Protein AF-A0A9D6ZQ77-F1 (afdb_monomer)

Sequence (216 aa):
MNEPAVALKHASETAQAGPRAAENAARRRNPYKLLPKLRGVVQWGFVLFFVLVGIEFHEFFRQAVSGGPITASRPPAVEGFLPISALMGLKRFLATGLYDEVHPAGLTILIAAIMSSFLARKVFCSWVCPVGGISRALEWAGKKMLWKRRKKETVVNRGVDLALSSLKYLLLAFFIWAVVIGMDKVAIYKFMNSTYNYAADAKMLLFFMDISRTAA

Structure (mmCIF, N/CA/C/O backbone):
data_AF-A0A9D6ZQ77-F1
#
_entry.id   AF-A0A9D6ZQ77-F1
#
loop_
_atom_site.group_PDB
_atom_site.id
_atom_site.type_symbol
_atom_site.label_atom_id
_atom_site.label_alt_id
_atom_site.label_comp_id
_atom_site.label_asym_id
_atom_site.label_entity_id
_atom_site.label_seq_id
_atom_site.pdbx_PDB_ins_code
_atom_site.Cartn_x
_atom_site.Cartn_y
_atom_site.Cartn_z
_atom_site.occupancy
_atom_site.B_iso_or_equiv
_atom_site.auth_seq_id
_atom_site.auth_comp_id
_atom_site.auth_asym_id
_atom_site.auth_atom_id
_atom_site.pdbx_PDB_model_num
ATOM 1 N N . MET A 1 1 ? -36.987 27.480 63.000 1.00 46.25 1 MET A N 1
ATOM 2 C CA . MET A 1 1 ? -38.158 27.594 62.099 1.00 46.25 1 MET A CA 1
ATOM 3 C C . MET A 1 1 ? -37.725 27.521 60.626 1.00 46.25 1 MET A C 1
ATOM 5 O O . MET A 1 1 ? -37.887 28.496 59.912 1.00 46.25 1 MET A O 1
ATOM 9 N N . ASN A 1 2 ? -37.145 26.406 60.153 1.00 51.72 2 ASN A N 1
ATOM 10 C CA . ASN A 1 2 ? -36.701 26.302 58.745 1.00 51.72 2 ASN A CA 1
ATOM 11 C C . ASN A 1 2 ? -36.920 24.912 58.106 1.00 51.72 2 ASN A C 1
ATOM 13 O O . ASN A 1 2 ? -36.332 24.600 57.077 1.00 51.72 2 ASN A O 1
ATOM 17 N N . GLU A 1 3 ? -37.776 24.075 58.697 1.00 50.75 3 GLU A N 1
ATOM 18 C CA . GLU A 1 3 ? -38.080 22.729 58.187 1.00 50.75 3 GLU A CA 1
ATOM 19 C C . GLU A 1 3 ? -39.083 22.651 57.016 1.00 50.75 3 GLU A C 1
ATOM 21 O O . GLU A 1 3 ? -38.871 21.811 56.139 1.00 50.75 3 GLU A O 1
ATOM 26 N N . PRO A 1 4 ? -40.126 23.502 56.879 1.00 55.62 4 PRO A N 1
ATOM 27 C CA . PRO A 1 4 ? -41.122 23.280 55.823 1.00 55.62 4 PRO A CA 1
ATOM 28 C C . PRO A 1 4 ? -40.624 23.660 54.415 1.00 55.62 4 PRO A C 1
ATOM 30 O O . PRO A 1 4 ? -41.125 23.142 53.419 1.00 55.62 4 PRO A O 1
ATOM 33 N N . ALA A 1 5 ? -39.608 24.526 54.307 1.00 52.97 5 ALA A N 1
ATOM 34 C CA . ALA A 1 5 ? -39.078 24.988 53.020 1.00 52.97 5 ALA A CA 1
ATOM 35 C C . ALA A 1 5 ? -38.144 23.968 52.337 1.00 52.97 5 ALA A C 1
ATOM 37 O O . ALA A 1 5 ? -38.047 23.937 51.108 1.00 52.97 5 ALA A O 1
ATOM 38 N N . VAL A 1 6 ? -37.473 23.114 53.117 1.00 54.41 6 VAL A N 1
ATOM 39 C CA . VAL A 1 6 ? -36.547 22.091 52.598 1.00 54.41 6 VAL A CA 1
ATOM 40 C C . VAL A 1 6 ? -37.321 20.890 52.040 1.00 54.41 6 VAL A C 1
ATOM 42 O O . VAL A 1 6 ? -36.992 20.388 50.966 1.00 54.41 6 VAL A O 1
ATOM 45 N N . ALA A 1 7 ? -38.422 20.496 52.689 1.00 52.62 7 ALA A N 1
ATOM 46 C CA . ALA A 1 7 ? -39.278 19.398 52.232 1.00 52.62 7 ALA A CA 1
ATOM 47 C C . ALA A 1 7 ? -39.970 19.688 50.881 1.00 52.62 7 ALA A C 1
ATOM 49 O O . ALA A 1 7 ? -40.046 18.810 50.020 1.00 52.62 7 ALA A O 1
ATOM 50 N N . LEU A 1 8 ? -40.406 20.933 50.644 1.00 53.84 8 LEU A N 1
ATOM 51 C CA . LEU A 1 8 ? -41.034 21.339 49.377 1.00 53.84 8 LEU A CA 1
ATOM 52 C C . LEU A 1 8 ? -40.038 21.394 48.203 1.00 53.84 8 LEU A C 1
ATOM 54 O O . LEU A 1 8 ? -40.396 21.059 47.070 1.00 53.84 8 LEU A O 1
ATOM 58 N N . LYS A 1 9 ? -38.767 21.737 48.456 1.00 51.78 9 LYS A N 1
ATOM 59 C CA . LYS A 1 9 ? -37.708 21.654 47.433 1.00 51.78 9 LYS A CA 1
ATOM 60 C C . LYS A 1 9 ? -37.438 20.209 47.008 1.00 51.78 9 LYS A C 1
ATOM 62 O O . LYS A 1 9 ? -37.445 19.933 45.811 1.00 51.78 9 LYS A O 1
ATOM 67 N N . HIS A 1 10 ? -37.332 19.277 47.956 1.00 50.56 10 HIS A N 1
ATOM 68 C CA . HIS A 1 10 ? -37.096 17.863 47.637 1.00 50.56 10 HIS A CA 1
ATOM 69 C C . HIS A 1 10 ? -38.269 17.191 46.900 1.00 50.56 10 HIS A C 1
ATOM 71 O O . HIS A 1 10 ? -38.045 16.340 46.034 1.00 50.56 10 HIS A O 1
ATOM 77 N N . ALA A 1 11 ? -39.511 17.607 47.173 1.00 51.28 11 ALA A N 1
ATOM 78 C CA . ALA A 1 11 ? -40.692 17.130 46.448 1.00 51.28 11 ALA A CA 1
ATOM 79 C C . ALA A 1 11 ? -40.757 17.646 44.993 1.00 51.28 11 ALA A C 1
ATOM 81 O O . ALA A 1 11 ? -41.200 16.931 44.095 1.00 51.28 11 ALA A O 1
ATOM 82 N N . SER A 1 12 ? -40.273 18.867 44.726 1.00 49.25 12 SER A N 1
ATOM 83 C CA . SER A 1 12 ? -40.251 19.425 43.362 1.00 49.25 12 SER A CA 1
ATOM 84 C C . SER A 1 12 ? -39.104 18.884 42.490 1.00 49.25 12 SER A C 1
ATOM 86 O O . SER A 1 12 ? -39.287 18.715 41.282 1.00 49.25 12 SER A O 1
ATOM 88 N N . GLU A 1 13 ? -37.955 18.524 43.077 1.00 50.84 13 GLU A N 1
ATOM 89 C CA . GLU A 1 13 ? -36.836 17.886 42.359 1.00 50.84 13 GLU A CA 1
ATOM 90 C C . GLU A 1 13 ? -37.132 16.436 41.944 1.00 50.84 13 GLU A C 1
ATOM 92 O O . GLU A 1 13 ? -36.767 16.014 40.844 1.00 50.84 13 GLU A O 1
ATOM 97 N N . THR A 1 14 ? -37.838 15.676 42.783 1.00 52.19 14 THR A N 1
ATOM 98 C CA . THR A 1 14 ? -38.209 14.281 42.486 1.00 52.19 14 THR A CA 1
ATOM 99 C C . THR A 1 14 ? -39.280 14.174 41.395 1.00 52.19 14 THR A C 1
ATOM 101 O O . THR A 1 14 ? -39.208 13.270 40.561 1.00 52.19 14 THR A O 1
ATOM 104 N N . ALA A 1 15 ? -40.204 15.137 41.304 1.00 51.94 15 ALA A N 1
ATOM 105 C CA . ALA A 1 15 ? -41.219 15.180 40.247 1.00 51.94 15 ALA A CA 1
ATOM 106 C C . ALA A 1 15 ? -40.654 15.550 38.854 1.00 51.94 15 ALA A C 1
ATOM 108 O O . ALA A 1 15 ? -41.172 15.100 37.832 1.00 51.94 15 ALA A O 1
ATOM 109 N N . GLN A 1 16 ? -39.567 16.330 38.786 1.00 50.84 16 GLN A N 1
ATOM 110 C CA . GLN A 1 16 ? -38.951 16.765 37.518 1.00 50.84 16 GLN A CA 1
ATOM 111 C C . GLN A 1 16 ? -37.889 15.800 36.961 1.00 50.84 16 GLN A C 1
ATOM 113 O O . GLN A 1 16 ? -37.504 15.917 35.792 1.00 50.84 16 GLN A O 1
ATOM 118 N N . ALA A 1 17 ? -37.422 14.831 37.754 1.00 51.81 17 ALA A N 1
ATOM 119 C CA . ALA A 1 17 ? -36.402 13.866 37.335 1.00 51.81 17 ALA A CA 1
ATOM 120 C C . ALA A 1 17 ? -36.935 12.813 36.337 1.00 51.81 17 ALA A C 1
ATOM 122 O O . ALA A 1 17 ? -36.228 12.433 35.401 1.00 51.81 17 ALA A O 1
ATOM 123 N N . GLY A 1 18 ? -38.193 12.383 36.488 1.00 53.78 18 GLY A N 1
ATOM 124 C CA . GLY A 1 18 ? -38.832 11.372 35.632 1.00 53.78 18 GLY A CA 1
ATOM 125 C C . GLY A 1 18 ? -39.050 11.806 34.169 1.00 53.78 18 GLY A C 1
ATOM 126 O O . GLY A 1 18 ? -38.624 11.083 33.262 1.00 53.78 18 GLY A O 1
ATOM 127 N N . PRO A 1 19 ? -39.637 12.990 33.897 1.00 55.09 19 PRO A N 1
ATOM 128 C CA . PRO A 1 19 ? -39.902 13.455 32.531 1.00 55.09 19 PRO A CA 1
ATOM 129 C C . PRO A 1 19 ? -38.620 13.773 31.747 1.00 55.09 19 PRO A C 1
ATOM 131 O O . PRO A 1 19 ? -38.479 13.381 30.588 1.00 55.09 19 PRO A O 1
ATOM 134 N N . ARG A 1 20 ? -37.632 14.412 32.395 1.00 54.31 20 ARG A N 1
ATOM 135 C CA . ARG A 1 20 ? -36.349 14.774 31.763 1.00 54.31 20 ARG A CA 1
ATOM 136 C C . ARG A 1 20 ? -35.503 13.553 31.400 1.00 54.31 20 ARG A C 1
ATOM 138 O O . ARG A 1 20 ? -34.786 13.588 30.402 1.00 54.31 20 ARG A O 1
ATOM 145 N N . ALA A 1 21 ? -35.560 12.468 32.173 1.00 54.78 21 ALA A N 1
ATOM 146 C CA . ALA A 1 21 ? -34.849 11.230 31.844 1.00 54.78 21 ALA A CA 1
ATOM 147 C C . ALA A 1 21 ? -35.437 10.541 30.596 1.00 54.78 21 ALA A C 1
ATOM 149 O O . ALA A 1 21 ? -34.682 10.101 29.725 1.00 54.78 21 ALA A O 1
ATOM 150 N N . ALA A 1 22 ? -36.769 10.511 30.471 1.00 54.75 22 ALA A N 1
ATOM 151 C CA . ALA A 1 22 ? -37.466 9.952 29.312 1.00 54.75 22 ALA A CA 1
ATOM 152 C C . ALA A 1 22 ? -37.258 10.794 28.036 1.00 54.75 22 ALA A C 1
ATOM 154 O O . ALA A 1 22 ? -36.989 10.245 26.965 1.00 54.75 22 ALA A O 1
ATOM 155 N N . GLU A 1 23 ? -37.276 12.124 28.155 1.00 54.22 23 GLU A N 1
ATOM 156 C CA . GLU A 1 23 ? -37.000 13.050 27.049 1.00 54.22 23 GLU A CA 1
ATOM 157 C C . GLU A 1 23 ? -35.549 12.927 26.544 1.00 54.22 23 GLU A C 1
ATOM 159 O O . GLU A 1 23 ? -35.299 12.826 25.339 1.00 54.22 23 GLU A O 1
ATOM 164 N N . ASN A 1 24 ? -34.576 12.807 27.456 1.00 54.38 24 ASN A N 1
ATOM 165 C CA . ASN A 1 24 ? -33.170 12.567 27.112 1.00 54.38 24 ASN A CA 1
ATOM 166 C C . ASN A 1 24 ? -32.925 11.185 26.475 1.00 54.38 24 ASN A C 1
ATOM 168 O O . ASN A 1 24 ? -32.013 11.042 25.652 1.00 54.38 24 ASN A O 1
ATOM 172 N N . ALA A 1 25 ? -33.724 10.171 26.821 1.00 54.44 25 ALA A N 1
ATOM 173 C CA . ALA A 1 25 ? -33.660 8.841 26.214 1.00 54.44 25 ALA A CA 1
ATOM 174 C C . ALA A 1 25 ? -34.228 8.829 24.783 1.00 54.44 25 ALA A C 1
ATOM 176 O O . ALA A 1 25 ? -33.638 8.210 23.891 1.00 54.44 25 ALA A O 1
ATOM 177 N N . ALA A 1 26 ? -35.314 9.568 24.533 1.00 55.91 26 ALA A N 1
ATOM 178 C CA . ALA A 1 26 ? -35.895 9.732 23.200 1.00 55.91 26 ALA A CA 1
ATOM 179 C C . ALA A 1 26 ? -34.967 10.522 22.253 1.00 55.91 26 ALA A C 1
ATOM 181 O O . ALA A 1 26 ? -34.836 10.178 21.076 1.00 55.91 26 ALA A O 1
ATOM 182 N N . ARG A 1 27 ? -34.233 11.516 22.778 1.00 55.75 27 ARG A N 1
ATOM 183 C CA . ARG A 1 27 ? -33.322 12.385 22.007 1.00 55.75 27 ARG A CA 1
ATOM 184 C C . ARG A 1 27 ? -31.997 11.729 21.587 1.00 55.75 27 ARG A C 1
ATOM 186 O O . ARG A 1 27 ? -31.306 12.260 20.722 1.00 55.75 27 ARG A O 1
ATOM 193 N N . ARG A 1 28 ? -31.626 10.568 22.148 1.00 58.84 28 ARG A N 1
ATOM 194 C CA . ARG A 1 28 ? -30.375 9.840 21.820 1.00 58.84 28 ARG A CA 1
ATOM 195 C C . ARG A 1 28 ? -30.570 8.629 20.903 1.00 58.84 28 ARG A C 1
ATOM 197 O O . ARG A 1 28 ? -29.727 7.726 20.864 1.00 58.84 28 ARG A O 1
ATOM 204 N N . ARG A 1 29 ? -31.648 8.564 20.119 1.00 60.19 29 ARG A N 1
ATOM 205 C CA . ARG A 1 29 ? -31.731 7.580 19.031 1.00 60.19 29 ARG A CA 1
ATOM 206 C C . ARG A 1 29 ? -30.805 8.031 17.900 1.00 60.19 29 ARG A C 1
ATOM 208 O O . ARG A 1 29 ? -31.207 8.787 17.032 1.00 60.19 29 ARG A O 1
ATOM 215 N N . ASN A 1 30 ? -29.550 7.573 17.933 1.00 64.94 30 ASN A N 1
ATOM 216 C CA . ASN A 1 30 ? -28.600 7.796 16.843 1.00 64.94 30 ASN A CA 1
ATOM 217 C C . ASN A 1 30 ? -29.235 7.292 15.525 1.00 64.94 30 ASN A C 1
ATOM 219 O O . ASN A 1 30 ? -29.460 6.082 15.410 1.00 64.94 30 ASN A O 1
ATOM 223 N N . PRO A 1 31 ? -29.542 8.171 14.555 1.00 70.75 31 PRO A N 1
ATOM 224 C CA . PRO A 1 31 ? -30.204 7.782 13.307 1.00 70.75 31 PRO A CA 1
ATOM 225 C C . PRO A 1 31 ? -29.309 6.885 12.434 1.00 70.75 31 PRO A C 1
ATOM 227 O O . PRO A 1 31 ? -29.780 6.198 11.536 1.00 70.75 31 PRO A O 1
ATOM 230 N N . TYR A 1 32 ? -28.017 6.803 12.758 1.00 75.75 32 TYR A N 1
ATOM 231 C CA . TYR A 1 32 ? -26.991 6.111 11.989 1.00 75.75 32 TYR A CA 1
ATOM 232 C C . TYR A 1 32 ? -26.626 4.722 12.533 1.00 75.75 32 TYR A C 1
ATOM 234 O O . TYR A 1 32 ? -25.522 4.237 12.299 1.00 75.75 32 TYR A O 1
ATOM 242 N N . LYS A 1 33 ? -27.523 4.033 13.255 1.00 77.75 33 LYS A N 1
ATOM 243 C CA . LYS A 1 33 ? -27.240 2.690 13.822 1.00 77.75 33 LYS A CA 1
ATOM 244 C C . LYS A 1 33 ? -26.847 1.634 12.778 1.00 77.75 33 LYS A C 1
ATOM 246 O O . LYS A 1 33 ? -26.180 0.661 13.130 1.00 77.75 33 LYS A O 1
ATOM 251 N N . LEU A 1 34 ? -27.245 1.817 11.517 1.00 81.31 34 LEU A N 1
ATOM 252 C CA . LEU A 1 34 ? -26.920 0.904 10.419 1.00 81.31 34 LEU A CA 1
ATOM 253 C C . LEU A 1 34 ? -25.477 1.067 9.912 1.00 81.31 34 LEU A C 1
ATOM 255 O O . LEU A 1 34 ? -24.848 0.081 9.534 1.00 81.31 34 LEU A O 1
ATOM 259 N N . LEU A 1 35 ? -24.927 2.285 9.958 1.00 82.94 35 LEU A N 1
ATOM 260 C CA . LEU A 1 35 ? -23.608 2.613 9.400 1.00 82.94 35 LEU A CA 1
ATOM 261 C C . LEU A 1 35 ? -22.457 1.794 10.018 1.00 82.94 35 LEU A C 1
ATOM 263 O O . LEU A 1 35 ? -21.643 1.265 9.262 1.00 82.94 35 LEU A O 1
ATOM 267 N N . PRO A 1 36 ? -22.374 1.592 11.349 1.00 81.94 36 PRO A N 1
ATOM 268 C CA . PRO A 1 36 ? -21.326 0.763 11.945 1.00 81.94 36 PRO A CA 1
ATOM 269 C C . PRO A 1 36 ? -21.387 -0.714 11.546 1.00 81.94 36 PRO A C 1
ATOM 271 O O . PRO A 1 36 ? -20.333 -1.354 11.465 1.00 81.94 36 PRO A O 1
ATOM 274 N N . LYS A 1 37 ? -22.600 -1.247 11.329 1.00 84.50 37 LYS A N 1
ATOM 275 C CA . LYS A 1 37 ? -22.823 -2.627 10.877 1.00 84.50 37 LYS A CA 1
ATOM 276 C C . LYS A 1 37 ? -22.436 -2.771 9.410 1.00 84.50 37 LYS A C 1
ATOM 278 O O . LYS A 1 37 ? -21.637 -3.643 9.091 1.00 84.50 37 LYS A O 1
ATOM 283 N N . LEU A 1 38 ? -22.922 -1.864 8.560 1.00 87.94 38 LEU A N 1
ATOM 284 C CA . LEU A 1 38 ? -22.599 -1.833 7.135 1.00 87.94 38 LEU A CA 1
ATOM 285 C C . LEU A 1 38 ? -21.089 -1.714 6.909 1.00 87.94 38 LEU A C 1
ATOM 287 O O . LEU A 1 38 ? -20.517 -2.505 6.171 1.00 87.94 38 LEU A O 1
ATOM 291 N N . ARG A 1 39 ? -20.421 -0.808 7.634 1.00 86.81 39 ARG A N 1
ATOM 292 C CA . ARG A 1 39 ? -18.959 -0.690 7.606 1.00 86.81 39 ARG A CA 1
ATOM 293 C C . ARG A 1 39 ? -18.270 -2.008 7.953 1.00 86.81 39 ARG A C 1
ATOM 295 O O . ARG A 1 39 ? -17.299 -2.367 7.307 1.00 86.81 39 ARG A O 1
ATOM 302 N N . GLY A 1 40 ? -18.760 -2.723 8.966 1.00 85.38 40 GLY A N 1
ATOM 303 C CA . GLY A 1 40 ? -18.213 -4.026 9.347 1.00 85.38 40 GLY A CA 1
ATOM 304 C C . GLY A 1 40 ? -18.348 -5.069 8.236 1.00 85.38 40 GLY A C 1
ATOM 305 O O . GLY A 1 40 ? -17.380 -5.761 7.948 1.00 85.38 40 GLY A O 1
ATOM 306 N N . VAL A 1 41 ? -19.514 -5.143 7.589 1.00 89.06 41 VAL A N 1
ATOM 307 C CA . VAL A 1 41 ? -19.756 -6.057 6.459 1.00 89.06 41 VAL A CA 1
ATOM 308 C C . VAL A 1 41 ? -18.824 -5.738 5.293 1.00 89.06 41 VAL A C 1
ATOM 310 O O . VAL A 1 41 ? -18.161 -6.636 4.786 1.00 89.06 41 VAL A O 1
ATOM 313 N N . VAL A 1 42 ? -18.712 -4.460 4.918 1.00 91.06 42 VAL A N 1
ATOM 314 C CA . VAL A 1 42 ? -17.824 -4.025 3.831 1.00 91.06 42 VAL A CA 1
ATOM 315 C C . VAL A 1 42 ? -16.364 -4.350 4.152 1.00 91.06 42 VAL A C 1
ATOM 317 O O . VAL A 1 42 ? -15.677 -4.934 3.322 1.00 91.06 42 VAL A O 1
ATOM 320 N N . GLN A 1 43 ? -15.903 -4.062 5.373 1.00 90.75 43 GLN A N 1
ATOM 321 C CA . GLN A 1 43 ? -14.538 -4.380 5.798 1.00 90.75 43 GLN A CA 1
ATOM 322 C C . GLN A 1 43 ? -14.236 -5.882 5.726 1.00 90.75 43 GLN A C 1
ATOM 324 O O . GLN A 1 43 ? -13.175 -6.259 5.239 1.00 90.75 43 GLN A O 1
ATOM 329 N N . TRP A 1 44 ? -15.152 -6.743 6.182 1.00 90.00 44 TRP A N 1
ATOM 330 C CA . TRP A 1 44 ? -14.980 -8.196 6.071 1.00 90.00 44 TRP A CA 1
ATOM 331 C C . TRP A 1 44 ? -15.007 -8.678 4.621 1.00 90.00 44 TRP A C 1
ATOM 333 O O . TRP A 1 44 ? -14.222 -9.554 4.271 1.00 90.00 44 TRP A O 1
ATOM 343 N N . GLY A 1 45 ? -15.843 -8.070 3.774 1.00 92.94 45 GLY A N 1
ATOM 344 C CA . GLY A 1 45 ? -15.841 -8.318 2.333 1.00 92.94 45 GLY A CA 1
ATOM 345 C C . GLY A 1 45 ? -14.483 -8.010 1.700 1.00 92.94 45 GLY A C 1
ATOM 346 O O . GLY A 1 45 ? -13.940 -8.851 0.990 1.00 92.94 45 GLY A O 1
ATOM 347 N N . PHE A 1 46 ? -13.884 -6.859 2.022 1.00 92.31 46 PHE A N 1
ATOM 348 C CA . PHE A 1 46 ? -12.542 -6.513 1.545 1.00 92.31 46 PHE A CA 1
ATOM 349 C C . PHE A 1 46 ? -11.456 -7.426 2.113 1.00 92.31 46 PHE A C 1
ATOM 351 O O . PHE A 1 46 ? -10.570 -7.835 1.372 1.00 92.31 46 PHE A O 1
ATOM 358 N N . VAL A 1 47 ? -11.514 -7.789 3.398 1.00 91.88 47 VAL A N 1
ATOM 359 C CA . VAL A 1 47 ? -10.567 -8.756 3.979 1.00 91.88 47 VAL A CA 1
ATOM 360 C C . VAL A 1 47 ? -10.631 -10.085 3.228 1.00 91.88 47 VAL A C 1
ATOM 362 O O . VAL A 1 47 ? -9.590 -10.592 2.825 1.00 91.88 47 VAL A O 1
ATOM 365 N N . LEU A 1 48 ? -11.832 -10.620 2.986 1.00 93.69 48 LEU A N 1
ATOM 366 C CA . LEU A 1 48 ? -12.005 -11.851 2.217 1.00 93.69 48 LEU A CA 1
ATOM 367 C C . LEU A 1 48 ? -11.471 -11.702 0.787 1.00 93.69 48 LEU A C 1
ATOM 369 O O . LEU A 1 48 ? -10.730 -12.561 0.324 1.00 93.69 48 LEU A O 1
ATOM 373 N N . PHE A 1 49 ? -11.789 -10.593 0.118 1.00 93.69 49 PHE A N 1
ATOM 37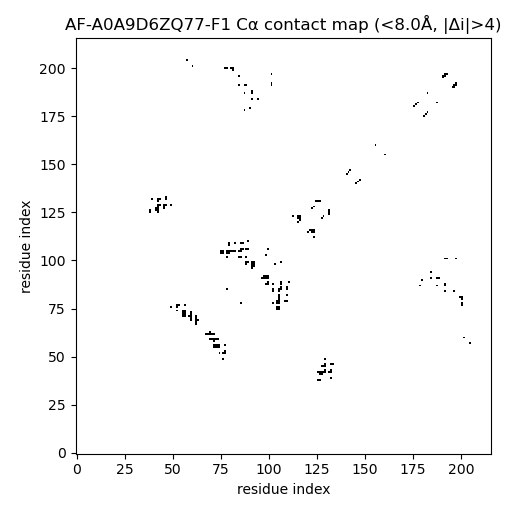4 C CA . PHE A 1 49 ? -11.267 -10.281 -1.212 1.00 93.69 49 PHE A CA 1
ATOM 375 C C . PHE A 1 49 ? -9.732 -10.302 -1.247 1.00 93.69 49 PHE A C 1
ATOM 377 O O . PHE A 1 49 ? -9.152 -10.975 -2.093 1.00 93.69 49 PHE A O 1
ATOM 384 N N . PHE A 1 50 ? -9.061 -9.643 -0.299 1.00 92.38 50 PHE A N 1
ATOM 385 C CA . PHE A 1 50 ? -7.597 -9.631 -0.243 1.00 92.38 50 PHE A CA 1
ATOM 386 C C . PHE A 1 50 ? -6.991 -10.991 0.122 1.00 92.38 50 PHE A C 1
ATOM 388 O O . PHE A 1 50 ? -5.901 -11.303 -0.348 1.00 92.38 50 PHE A O 1
ATOM 395 N N . VAL A 1 51 ? -7.685 -11.818 0.910 1.00 92.94 51 VAL A N 1
ATOM 396 C CA . VAL A 1 51 ? -7.266 -13.207 1.161 1.00 92.94 51 VAL A CA 1
ATOM 397 C C . VAL A 1 51 ? -7.312 -14.024 -0.131 1.00 92.94 51 VAL A C 1
ATOM 399 O O . VAL A 1 51 ? -6.349 -14.719 -0.435 1.00 92.94 51 VAL A O 1
ATOM 402 N N . LEU A 1 52 ? -8.386 -13.907 -0.917 1.00 94.12 52 LEU A N 1
ATOM 403 C CA . LEU A 1 52 ? -8.513 -14.603 -2.202 1.00 94.12 52 LEU A CA 1
ATOM 404 C C . LEU A 1 52 ? -7.442 -14.150 -3.202 1.00 94.12 52 LEU A C 1
ATOM 406 O O . LEU A 1 52 ? -6.769 -14.991 -3.791 1.00 94.12 52 LEU A O 1
ATOM 410 N N . VAL A 1 53 ? -7.220 -12.837 -3.315 1.00 93.44 53 VAL A N 1
ATOM 411 C CA . VAL A 1 53 ? -6.128 -12.257 -4.117 1.00 93.44 53 VAL A CA 1
ATOM 412 C C . VAL A 1 53 ? -4.766 -12.785 -3.662 1.00 93.44 53 VAL A C 1
ATOM 414 O O . VAL A 1 53 ? -3.916 -13.088 -4.492 1.00 93.44 53 VAL A O 1
ATOM 417 N N . GLY A 1 54 ? -4.549 -12.917 -2.351 1.00 92.31 54 GLY A N 1
ATOM 418 C CA . GLY A 1 54 ? -3.317 -13.474 -1.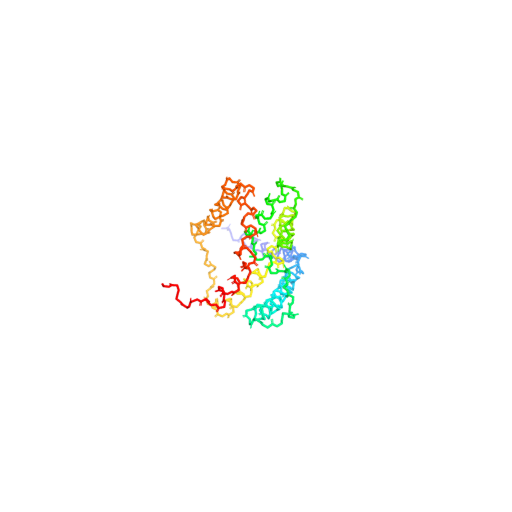798 1.00 92.31 54 GLY A CA 1
ATOM 419 C C . GLY A 1 54 ? -3.101 -14.941 -2.173 1.00 92.31 54 GLY A C 1
ATOM 420 O O . GLY A 1 54 ? -1.978 -15.319 -2.492 1.00 92.31 54 GLY A O 1
ATOM 421 N N . ILE A 1 55 ? -4.163 -15.754 -2.185 1.00 92.56 55 ILE A N 1
ATOM 422 C CA . ILE A 1 55 ? -4.104 -17.163 -2.609 1.00 92.56 55 ILE A CA 1
ATOM 423 C C . ILE A 1 55 ? -3.774 -17.260 -4.103 1.00 92.56 55 ILE A C 1
ATOM 425 O O . ILE A 1 55 ? -2.866 -17.997 -4.478 1.00 92.56 55 ILE A O 1
ATOM 429 N N . GLU A 1 56 ? -4.463 -16.486 -4.945 1.00 92.44 56 GLU A N 1
ATOM 430 C CA . GLU A 1 56 ? -4.199 -16.433 -6.389 1.00 92.44 56 GLU A CA 1
ATOM 431 C C . GLU A 1 56 ? -2.759 -15.985 -6.678 1.00 92.44 56 GLU A C 1
ATOM 433 O O . GLU A 1 56 ? -2.046 -16.616 -7.460 1.00 92.44 56 GLU A O 1
ATOM 438 N N . PHE A 1 57 ? -2.290 -14.944 -5.983 1.00 93.12 57 PHE A N 1
ATOM 439 C CA . PHE A 1 57 ? -0.925 -14.449 -6.126 1.00 93.12 57 PHE A CA 1
ATOM 440 C C . PHE A 1 57 ? 0.126 -15.453 -5.642 1.00 93.12 57 PHE A C 1
ATOM 442 O O . PHE A 1 57 ? 1.185 -15.571 -6.255 1.00 93.12 57 PHE A O 1
ATOM 449 N N . HIS A 1 58 ? -0.151 -16.192 -4.567 1.00 91.62 58 HIS A N 1
ATOM 450 C CA . HIS A 1 58 ? 0.750 -17.231 -4.079 1.00 91.62 58 HIS A CA 1
ATOM 451 C C . HIS A 1 58 ? 0.893 -18.374 -5.090 1.00 91.62 58 HIS A C 1
ATOM 453 O O . HIS A 1 58 ? 2.005 -18.851 -5.320 1.00 91.62 58 HIS A O 1
ATOM 459 N N . GLU A 1 59 ? -0.199 -18.772 -5.745 1.00 91.00 59 GLU A N 1
ATOM 460 C CA . GLU A 1 59 ? -0.149 -19.806 -6.779 1.00 91.00 59 GLU A CA 1
ATOM 461 C C . GLU A 1 59 ? 0.616 -19.325 -8.020 1.00 91.00 59 GLU A C 1
ATOM 463 O O . GLU A 1 59 ? 1.474 -20.048 -8.530 1.00 91.00 59 GLU A O 1
ATOM 468 N N . PHE A 1 60 ? 0.396 -18.073 -8.442 1.00 90.75 60 PHE A N 1
ATOM 469 C CA . PHE A 1 60 ? 1.212 -17.421 -9.471 1.00 90.75 60 PHE A CA 1
ATOM 470 C C . PHE A 1 60 ? 2.698 -17.419 -9.104 1.00 90.75 60 PHE A C 1
ATOM 472 O O . PHE A 1 60 ? 3.532 -17.834 -9.907 1.00 90.75 60 PHE A O 1
ATOM 479 N N . PHE A 1 61 ? 3.038 -17.011 -7.879 1.00 90.75 61 PHE A N 1
ATOM 480 C CA . PHE A 1 61 ? 4.418 -16.976 -7.404 1.00 90.75 61 PHE A CA 1
ATOM 481 C C . PHE A 1 61 ? 5.060 -18.369 -7.416 1.00 90.75 61 PHE A C 1
ATOM 483 O O . PHE A 1 61 ? 6.172 -18.534 -7.919 1.00 90.75 61 PHE A O 1
ATOM 490 N N . ARG A 1 62 ? 4.355 -19.391 -6.918 1.00 90.44 62 ARG A N 1
ATOM 491 C CA . ARG A 1 62 ? 4.848 -20.775 -6.900 1.00 90.44 62 ARG A CA 1
ATOM 492 C C . ARG A 1 62 ? 5.130 -21.282 -8.313 1.00 90.44 62 ARG A C 1
ATOM 494 O O . ARG A 1 62 ? 6.176 -21.885 -8.543 1.00 90.44 62 ARG A O 1
ATOM 501 N N . GLN A 1 63 ? 4.235 -21.007 -9.261 1.00 89.75 63 GLN A N 1
ATOM 502 C CA . GLN A 1 63 ? 4.419 -21.382 -10.664 1.00 89.75 63 GLN A CA 1
ATOM 503 C C . GLN A 1 63 ? 5.594 -20.629 -11.298 1.00 89.75 63 GLN A C 1
ATOM 505 O O . GLN A 1 63 ? 6.456 -21.264 -11.906 1.00 89.75 63 GLN A O 1
ATOM 510 N N . ALA A 1 64 ? 5.690 -19.315 -11.075 1.00 87.38 64 ALA A N 1
ATOM 511 C CA . ALA A 1 64 ? 6.761 -18.473 -11.603 1.00 87.38 64 ALA A CA 1
ATOM 512 C C . ALA A 1 64 ? 8.157 -18.901 -11.117 1.00 87.38 64 ALA A C 1
ATOM 514 O O . ALA A 1 64 ? 9.112 -18.871 -11.889 1.00 87.38 64 ALA A O 1
ATOM 515 N N . VAL A 1 65 ? 8.283 -19.339 -9.859 1.00 87.19 65 VAL A N 1
ATOM 516 C CA . VAL A 1 65 ? 9.560 -19.814 -9.293 1.00 87.19 65 VAL A CA 1
ATOM 517 C C . VAL A 1 65 ? 9.867 -21.265 -9.685 1.00 87.19 65 VAL A C 1
ATOM 519 O O . VAL A 1 65 ? 11.033 -21.634 -9.789 1.00 87.19 65 VAL A O 1
ATOM 522 N N . SER A 1 66 ? 8.849 -22.092 -9.943 1.00 85.81 66 SER A N 1
ATOM 523 C CA . SER A 1 66 ? 9.032 -23.511 -10.296 1.00 85.81 66 SER A CA 1
ATOM 524 C C . SER A 1 66 ? 9.653 -23.759 -11.678 1.00 85.81 66 SER A C 1
ATOM 526 O O . SER A 1 66 ? 10.053 -24.885 -11.965 1.00 85.81 66 SER A O 1
ATOM 528 N N . GLY A 1 67 ? 9.703 -22.745 -12.551 1.00 80.88 67 GLY A N 1
ATOM 529 C CA . GLY A 1 67 ? 10.172 -22.881 -13.936 1.00 80.88 67 GLY A CA 1
ATOM 530 C C . GLY A 1 67 ? 9.237 -23.685 -14.855 1.00 80.88 67 GLY A C 1
ATOM 531 O O . GLY A 1 67 ? 9.592 -23.946 -16.002 1.00 80.88 67 GLY A O 1
ATOM 532 N N . GLY A 1 68 ? 8.061 -24.092 -14.363 1.00 84.00 68 GLY A N 1
ATOM 533 C CA . GLY A 1 68 ? 7.016 -24.767 -15.134 1.00 84.00 68 GLY A CA 1
ATOM 534 C C . GLY A 1 68 ? 6.093 -23.803 -15.899 1.00 84.00 68 GLY A C 1
ATOM 535 O O 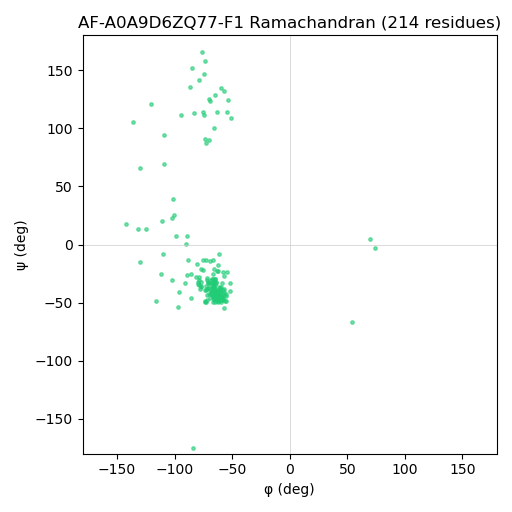. GLY A 1 68 ? 6.309 -22.589 -15.893 1.00 84.00 68 GLY A O 1
ATOM 536 N N . PRO A 1 69 ? 5.040 -24.316 -16.564 1.00 83.94 69 PRO A N 1
ATOM 537 C CA . PRO A 1 69 ? 4.071 -23.475 -17.262 1.00 83.94 69 PRO A CA 1
ATOM 538 C C . PRO A 1 69 ? 3.297 -22.582 -16.279 1.00 83.94 69 PRO A C 1
ATOM 540 O O . PRO A 1 69 ? 2.716 -23.064 -15.305 1.00 83.94 69 PRO A O 1
ATOM 543 N N . ILE A 1 70 ? 3.260 -21.277 -16.561 1.00 84.38 70 ILE A N 1
ATOM 544 C CA . ILE A 1 70 ? 2.492 -20.292 -15.791 1.00 84.38 70 ILE A CA 1
ATOM 545 C C . ILE A 1 70 ? 1.047 -20.313 -16.297 1.00 84.38 70 ILE A C 1
ATOM 547 O O . ILE A 1 70 ? 0.771 -19.956 -17.439 1.00 84.38 70 ILE A O 1
ATOM 551 N N . THR A 1 71 ? 0.130 -20.757 -15.443 1.00 83.75 71 THR A N 1
ATOM 552 C CA . THR A 1 71 ? -1.316 -20.838 -15.716 1.00 83.75 71 THR A CA 1
ATOM 553 C C . THR A 1 71 ? -2.119 -19.844 -14.882 1.00 83.75 71 THR A C 1
ATOM 555 O O . THR A 1 71 ? -3.194 -19.420 -15.299 1.00 83.75 71 THR A O 1
ATOM 558 N N . ALA A 1 72 ? -1.597 -19.445 -13.721 1.00 80.12 72 ALA A N 1
ATOM 559 C CA . ALA A 1 72 ? -2.184 -18.400 -12.897 1.00 80.12 72 ALA A CA 1
ATOM 560 C C . ALA A 1 72 ? -1.846 -17.008 -13.459 1.00 80.12 72 ALA A C 1
ATOM 562 O O . ALA A 1 72 ? -0.731 -16.765 -13.923 1.00 80.12 72 ALA A O 1
ATOM 563 N N . SER A 1 73 ? -2.807 -16.085 -13.406 1.00 84.25 73 SER A N 1
ATOM 564 C CA . SER A 1 73 ? -2.579 -14.679 -13.747 1.00 84.25 73 SER A CA 1
ATOM 565 C C . SER A 1 73 ? -2.037 -13.927 -12.535 1.00 84.25 73 SER A C 1
ATOM 567 O O . SER A 1 73 ? -2.343 -14.268 -11.396 1.00 84.25 73 SER A O 1
ATOM 569 N N . ARG A 1 74 ? -1.265 -12.862 -12.769 1.00 86.06 74 ARG A N 1
ATOM 570 C CA . ARG A 1 74 ? -0.865 -11.927 -11.714 1.00 86.06 74 ARG A CA 1
ATOM 571 C C . ARG A 1 74 ? -2.058 -11.022 -11.362 1.00 86.06 74 ARG A C 1
ATOM 573 O O . ARG A 1 74 ? -2.461 -10.224 -12.211 1.00 86.06 74 ARG A O 1
ATOM 580 N N . PRO A 1 75 ? -2.634 -11.102 -10.148 1.00 90.69 75 PRO A N 1
ATOM 581 C CA . PRO A 1 75 ? -3.791 -10.294 -9.793 1.00 90.69 75 PRO A CA 1
ATOM 582 C C . PRO A 1 75 ? -3.412 -8.805 -9.640 1.00 90.69 75 PRO A C 1
ATOM 584 O O . PRO A 1 75 ? -2.563 -8.463 -8.811 1.00 90.69 75 PRO A O 1
ATOM 587 N N . PRO A 1 76 ? -4.080 -7.881 -10.360 1.00 90.12 76 PRO A N 1
ATOM 588 C CA . PRO A 1 76 ? -3.740 -6.451 -10.357 1.00 90.12 76 PRO A CA 1
ATOM 589 C C . PRO A 1 76 ? -3.971 -5.774 -8.998 1.00 90.12 76 PRO A C 1
ATOM 591 O O . PRO A 1 76 ? -3.379 -4.741 -8.694 1.00 90.12 76 PRO A O 1
ATOM 594 N N . ALA A 1 77 ? -4.814 -6.359 -8.144 1.00 90.31 77 ALA A N 1
ATOM 595 C CA . ALA A 1 77 ? -5.090 -5.837 -6.810 1.00 90.31 77 ALA A CA 1
ATOM 596 C C . ALA A 1 77 ? -3.852 -5.830 -5.890 1.00 90.31 77 ALA A C 1
ATOM 598 O O . ALA A 1 77 ? -3.804 -5.033 -4.950 1.00 90.31 77 ALA A O 1
ATOM 599 N N . VAL A 1 78 ? -2.842 -6.670 -6.159 1.00 91.25 78 VAL A N 1
ATOM 600 C CA . VAL A 1 78 ? -1.604 -6.736 -5.360 1.00 91.25 78 VAL A CA 1
ATOM 601 C C . VAL A 1 78 ? -0.771 -5.461 -5.502 1.00 91.25 78 VAL A C 1
ATOM 603 O O . VAL A 1 78 ? -0.126 -5.036 -4.544 1.00 91.25 78 VAL A O 1
ATOM 606 N N . GLU A 1 79 ? -0.857 -4.778 -6.645 1.00 90.19 79 GLU A N 1
ATOM 607 C CA . GLU A 1 79 ? -0.144 -3.517 -6.881 1.00 90.19 79 GLU A CA 1
ATOM 608 C C . GLU A 1 79 ? -0.572 -2.406 -5.912 1.00 90.19 79 GLU A C 1
ATOM 610 O O . GLU A 1 79 ? 0.201 -1.492 -5.624 1.00 90.19 79 GLU A O 1
ATOM 615 N N . GLY A 1 80 ? -1.775 -2.512 -5.332 1.00 89.00 80 GLY A N 1
ATOM 616 C CA . GLY A 1 80 ? -2.255 -1.598 -4.295 1.00 89.00 80 GLY A CA 1
ATOM 617 C C . GLY A 1 80 ? -1.409 -1.604 -3.014 1.00 89.00 80 GLY A C 1
ATOM 618 O O . GLY A 1 80 ? -1.481 -0.652 -2.238 1.00 89.00 80 GLY A O 1
ATOM 619 N N . PHE A 1 81 ? -0.586 -2.636 -2.794 1.00 88.88 81 PHE A N 1
ATOM 620 C CA . PHE A 1 81 ? 0.334 -2.726 -1.656 1.00 88.88 81 PHE A CA 1
ATOM 621 C C . PHE A 1 81 ? 1.726 -2.139 -1.939 1.00 88.88 81 PHE A C 1
ATOM 623 O O . PHE A 1 81 ? 2.569 -2.142 -1.043 1.00 88.88 81 PHE A O 1
ATOM 630 N N . LEU A 1 82 ? 1.975 -1.605 -3.144 1.00 90.69 82 LEU A N 1
ATOM 631 C CA . LEU A 1 82 ? 3.265 -1.044 -3.563 1.00 90.69 82 LEU A CA 1
ATOM 632 C C . LEU A 1 82 ? 3.198 0.496 -3.684 1.00 90.69 82 LEU A C 1
ATOM 634 O O . LEU A 1 82 ? 3.310 1.047 -4.784 1.00 90.69 82 LEU A O 1
ATOM 638 N N . PRO A 1 83 ? 3.062 1.241 -2.566 1.00 87.56 83 PRO A N 1
ATOM 639 C CA . PRO A 1 83 ? 2.860 2.689 -2.606 1.00 87.56 83 PRO A CA 1
ATOM 640 C C . PRO A 1 83 ? 4.058 3.448 -3.189 1.00 87.56 83 PRO A C 1
ATOM 642 O O . PRO A 1 83 ? 3.872 4.497 -3.797 1.00 87.56 83 PRO A O 1
ATOM 645 N N . ILE A 1 84 ? 5.281 2.927 -3.028 1.00 88.12 84 ILE A N 1
ATOM 646 C CA . ILE A 1 84 ? 6.498 3.559 -3.562 1.00 88.12 84 ILE A CA 1
ATOM 647 C C . ILE A 1 84 ? 6.512 3.471 -5.092 1.00 88.12 84 ILE A C 1
ATOM 649 O O . ILE A 1 84 ? 6.760 4.476 -5.752 1.00 88.12 84 ILE A O 1
ATOM 653 N N . SER A 1 85 ? 6.201 2.297 -5.654 1.00 88.75 85 SER A N 1
ATOM 654 C CA . SER A 1 85 ? 6.126 2.102 -7.108 1.00 88.75 85 SER A CA 1
ATOM 655 C C . SER A 1 85 ? 5.042 2.994 -7.719 1.00 88.75 85 SER A C 1
ATOM 657 O O . SER A 1 85 ? 5.321 3.779 -8.625 1.00 88.75 85 SER A O 1
ATOM 659 N N . ALA A 1 86 ? 3.849 3.005 -7.115 1.00 91.06 86 ALA A N 1
ATOM 660 C CA . ALA A 1 86 ? 2.753 3.865 -7.549 1.00 91.06 86 ALA A CA 1
ATOM 661 C C . ALA A 1 86 ? 3.090 5.367 -7.455 1.00 91.06 86 ALA A C 1
ATOM 663 O O . ALA A 1 86 ? 2.697 6.141 -8.328 1.00 91.06 86 ALA A O 1
ATOM 664 N N . LEU A 1 87 ? 3.843 5.798 -6.433 1.00 91.00 87 LEU A N 1
ATOM 665 C CA . LEU A 1 87 ? 4.289 7.189 -6.298 1.00 91.00 87 LEU A CA 1
ATOM 666 C C . LEU A 1 87 ? 5.272 7.588 -7.412 1.00 91.00 87 LEU A C 1
ATOM 668 O O . LEU A 1 87 ? 5.186 8.700 -7.936 1.00 91.00 87 LEU A O 1
ATOM 672 N N . MET A 1 88 ? 6.173 6.682 -7.805 1.00 89.38 88 MET A N 1
ATOM 673 C CA . MET A 1 88 ? 7.077 6.897 -8.943 1.00 89.38 88 MET A CA 1
ATOM 674 C C . MET A 1 88 ? 6.312 6.962 -10.266 1.00 89.38 88 MET A C 1
ATOM 676 O O . MET A 1 88 ? 6.549 7.876 -11.061 1.00 89.38 88 MET A O 1
ATOM 680 N N . GLY A 1 89 ? 5.351 6.054 -10.465 1.00 90.06 89 GLY A N 1
ATOM 681 C CA . GLY A 1 89 ? 4.437 6.074 -11.607 1.00 90.06 89 GLY A CA 1
ATOM 682 C C . GLY A 1 89 ? 3.649 7.384 -11.685 1.00 90.06 89 GLY A C 1
ATOM 683 O O . GLY A 1 89 ? 3.579 7.999 -12.746 1.00 90.06 89 GLY A O 1
ATOM 684 N N . LEU A 1 90 ? 3.155 7.890 -10.549 1.00 91.12 90 LEU A N 1
ATOM 685 C CA . LEU A 1 90 ? 2.443 9.168 -10.483 1.00 91.12 90 LEU A CA 1
ATOM 686 C C . LEU A 1 90 ? 3.353 10.346 -10.844 1.00 91.12 90 LEU A C 1
ATOM 688 O O . LEU A 1 90 ? 2.945 11.219 -11.609 1.00 91.12 90 LEU A O 1
ATOM 692 N N . LYS A 1 91 ? 4.600 10.370 -10.355 1.00 89.25 91 LYS A N 1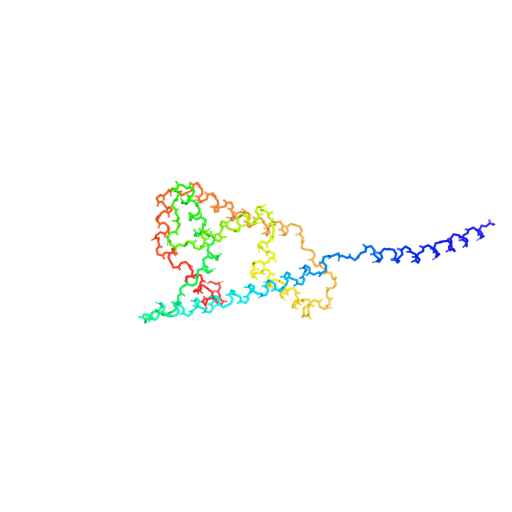
ATOM 693 C CA . LYS A 1 91 ? 5.564 11.413 -10.738 1.00 89.25 91 LYS A CA 1
ATOM 694 C C . LYS A 1 91 ? 5.858 11.377 -12.241 1.00 89.25 91 LYS A C 1
ATOM 696 O O . LYS A 1 91 ? 5.878 12.434 -12.871 1.00 89.25 91 LYS A O 1
ATOM 701 N N . ARG A 1 92 ? 6.064 10.191 -12.830 1.00 88.88 92 ARG A N 1
ATOM 702 C CA . ARG A 1 92 ? 6.264 10.039 -14.283 1.00 88.88 92 ARG A CA 1
ATOM 703 C C . ARG A 1 92 ? 5.041 10.515 -15.062 1.00 88.88 92 ARG A C 1
ATOM 705 O O . ARG A 1 92 ? 5.210 11.269 -16.021 1.00 88.88 92 ARG A O 1
ATOM 712 N N . PHE A 1 93 ? 3.842 10.129 -14.632 1.00 90.69 93 PHE A N 1
ATOM 713 C CA . PHE A 1 93 ? 2.588 10.541 -15.255 1.00 90.69 93 PHE A CA 1
ATOM 714 C C . PHE A 1 93 ? 2.437 12.065 -15.257 1.00 90.69 93 PHE A C 1
ATOM 716 O O . PHE A 1 93 ? 2.200 12.655 -16.305 1.00 90.69 93 PHE A O 1
ATOM 723 N N . LEU A 1 94 ? 2.696 12.726 -14.126 1.00 90.44 94 LEU A N 1
ATOM 724 C CA . LEU A 1 94 ? 2.655 14.189 -14.038 1.00 90.44 94 LEU A CA 1
ATOM 725 C C . LEU A 1 94 ? 3.745 14.878 -14.876 1.00 90.44 94 LEU A C 1
ATOM 727 O O . LEU A 1 94 ? 3.523 15.970 -15.388 1.00 90.44 94 LEU A O 1
ATOM 731 N N . ALA A 1 95 ? 4.923 14.263 -15.022 1.00 87.12 95 ALA A N 1
ATOM 732 C CA . ALA A 1 95 ? 6.051 14.859 -15.739 1.00 87.12 95 ALA A CA 1
ATOM 733 C C . ALA A 1 95 ? 6.034 14.633 -17.262 1.00 87.12 95 ALA A C 1
ATOM 735 O O . ALA A 1 95 ? 6.678 15.391 -17.987 1.00 87.12 95 ALA A O 1
ATOM 736 N N . THR A 1 96 ? 5.380 13.571 -17.742 1.00 87.00 96 THR A N 1
ATOM 737 C CA . THR A 1 96 ? 5.445 13.132 -19.153 1.00 87.00 96 THR A CA 1
ATOM 738 C C . THR A 1 96 ? 4.083 12.882 -19.796 1.00 87.00 96 THR A C 1
ATOM 740 O O . THR A 1 96 ? 4.014 12.757 -21.013 1.00 87.00 96 THR A O 1
ATOM 743 N N . GLY A 1 97 ? 3.009 12.779 -19.010 1.00 88.06 97 GLY A N 1
ATOM 744 C CA . GLY A 1 97 ? 1.686 12.361 -19.482 1.00 88.06 97 GLY A CA 1
ATOM 745 C C . GLY A 1 97 ? 1.562 10.860 -19.775 1.00 88.06 97 GLY A C 1
ATOM 746 O O . GLY A 1 97 ? 0.476 10.400 -20.113 1.00 88.06 97 GLY A O 1
ATOM 747 N N . LEU A 1 98 ? 2.643 10.083 -19.636 1.00 86.75 98 LEU A N 1
ATOM 748 C CA . LEU A 1 98 ? 2.649 8.645 -19.907 1.00 86.75 98 LEU A CA 1
ATOM 749 C C . LEU A 1 98 ? 2.211 7.848 -18.678 1.00 86.75 98 LEU A C 1
ATOM 751 O O . LEU A 1 98 ? 2.672 8.107 -17.564 1.00 86.75 98 LEU A O 1
ATOM 755 N N . TYR A 1 99 ? 1.350 6.856 -18.899 1.00 87.62 99 TYR A N 1
ATOM 756 C CA . TYR A 1 99 ? 0.921 5.925 -17.859 1.00 87.62 99 TYR A CA 1
ATOM 757 C C . TYR A 1 99 ? 2.027 4.922 -17.502 1.00 87.62 99 TYR A C 1
ATOM 759 O O . TYR A 1 99 ? 2.951 4.683 -18.282 1.00 87.62 99 TYR A O 1
ATOM 767 N N . ASP A 1 100 ? 1.941 4.349 -16.300 1.00 83.12 100 ASP A N 1
ATOM 768 C CA . ASP A 1 100 ? 2.841 3.278 -15.876 1.00 83.12 100 ASP A CA 1
ATOM 769 C C . ASP A 1 100 ? 2.466 1.969 -16.585 1.00 83.12 100 ASP A C 1
ATOM 771 O O . ASP A 1 100 ? 1.404 1.405 -16.335 1.00 83.12 100 ASP A O 1
ATOM 775 N N . GLU A 1 101 ? 3.332 1.509 -17.486 1.00 84.31 101 GLU A N 1
ATOM 776 C CA . GLU A 1 101 ? 3.162 0.252 -18.227 1.00 84.31 101 GLU A CA 1
ATOM 777 C C . GLU A 1 101 ? 3.494 -0.977 -17.374 1.00 84.31 101 GLU A C 1
ATOM 779 O O . GLU A 1 101 ? 3.039 -2.076 -17.679 1.00 84.31 101 GLU A O 1
ATOM 784 N N . VAL A 1 102 ? 4.276 -0.800 -16.303 1.00 81.75 102 VAL A N 1
ATOM 785 C CA . VAL A 1 102 ? 4.718 -1.901 -15.443 1.00 81.75 102 VAL A CA 1
ATOM 786 C C . VAL A 1 102 ? 3.677 -2.194 -14.367 1.00 81.75 102 VAL A C 1
ATOM 788 O O . VAL A 1 102 ? 3.349 -3.354 -14.138 1.00 81.75 102 VAL A O 1
ATOM 791 N N . HIS A 1 103 ? 3.161 -1.145 -13.716 1.00 85.06 103 HIS A N 1
ATOM 792 C CA . HIS A 1 103 ? 2.160 -1.247 -12.646 1.00 85.06 103 HIS A CA 1
ATOM 793 C C . HIS A 1 103 ? 0.962 -0.304 -12.878 1.00 85.06 103 HIS A C 1
ATOM 795 O O . HIS A 1 103 ? 0.745 0.649 -12.112 1.00 85.06 103 HIS A O 1
ATOM 801 N N . PRO A 1 104 ? 0.161 -0.527 -13.939 1.00 88.19 104 PRO A N 1
ATOM 802 C CA . PRO A 1 104 ? -0.961 0.351 -14.271 1.00 88.19 104 PRO A CA 1
ATOM 803 C C . PRO A 1 104 ? -2.051 0.352 -13.189 1.00 88.19 104 PRO A C 1
ATOM 805 O O . PRO A 1 104 ? -2.702 1.380 -12.955 1.00 88.19 104 PRO A O 1
ATOM 808 N N . ALA A 1 105 ? -2.255 -0.772 -12.493 1.00 91.00 105 ALA A N 1
ATOM 809 C CA . ALA A 1 105 ? -3.257 -0.869 -11.439 1.00 91.00 105 ALA A CA 1
ATOM 810 C C . ALA A 1 105 ? -2.804 -0.122 -10.177 1.00 91.00 105 ALA A C 1
ATOM 812 O O . ALA A 1 105 ? -3.610 0.584 -9.572 1.00 91.00 105 ALA A O 1
ATOM 813 N N . GLY A 1 106 ? -1.519 -0.189 -9.823 1.00 90.06 106 GLY A N 1
ATOM 814 C CA . GLY A 1 106 ? -0.931 0.529 -8.692 1.00 90.06 106 GLY A CA 1
ATOM 815 C C . GLY A 1 106 ? -1.096 2.043 -8.818 1.00 90.06 106 GLY A C 1
ATOM 816 O O . GLY A 1 106 ? -1.574 2.695 -7.884 1.00 90.06 106 G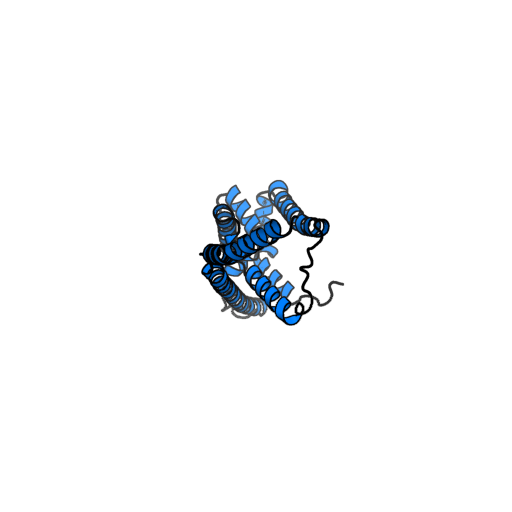LY A O 1
ATOM 817 N N . LEU A 1 107 ? -0.789 2.600 -9.996 1.00 91.56 107 LEU A N 1
ATOM 818 C CA . LEU A 1 107 ? -1.008 4.020 -10.294 1.00 91.56 107 LEU A CA 1
ATOM 819 C C . LEU A 1 107 ? -2.490 4.402 -10.156 1.00 91.56 107 LEU A C 1
ATOM 821 O O . LEU A 1 107 ? -2.828 5.379 -9.484 1.00 91.56 107 LEU A O 1
ATOM 825 N N . THR A 1 108 ? -3.380 3.599 -10.741 1.00 92.94 108 THR A N 1
ATOM 826 C CA . THR A 1 108 ? -4.828 3.847 -10.710 1.00 92.94 108 THR A CA 1
ATOM 827 C C . THR A 1 108 ? -5.382 3.809 -9.283 1.00 92.94 108 THR A C 1
ATOM 829 O O . THR A 1 108 ? -6.132 4.701 -8.880 1.00 92.94 108 THR A O 1
ATOM 832 N N . ILE A 1 109 ? -4.981 2.815 -8.482 1.00 91.75 109 ILE A N 1
ATOM 833 C CA . ILE A 1 109 ? -5.399 2.670 -7.082 1.00 91.75 109 ILE A CA 1
ATOM 834 C C . ILE A 1 109 ? -4.895 3.848 -6.244 1.00 91.75 109 ILE A C 1
ATOM 836 O O . ILE A 1 109 ? -5.650 4.372 -5.424 1.00 91.75 109 ILE A O 1
ATOM 840 N N . LEU A 1 110 ? -3.659 4.309 -6.462 1.00 91.94 110 LEU A N 1
ATOM 841 C CA . LEU A 1 110 ? -3.119 5.471 -5.756 1.00 91.94 110 LEU A CA 1
ATOM 842 C C . LEU A 1 110 ? -3.902 6.747 -6.086 1.00 91.94 110 LEU A C 1
ATOM 844 O O . LEU A 1 110 ? -4.277 7.483 -5.173 1.00 91.94 110 LEU A O 1
ATOM 848 N N . ILE A 1 111 ? -4.199 6.995 -7.365 1.00 92.12 111 ILE A N 1
ATOM 849 C CA . ILE A 1 111 ? -5.012 8.146 -7.784 1.00 92.12 111 ILE A CA 1
ATOM 850 C C . ILE A 1 111 ? -6.402 8.068 -7.143 1.00 92.12 111 ILE A C 1
ATOM 852 O O . ILE A 1 111 ? -6.861 9.041 -6.543 1.00 92.12 111 ILE A O 1
ATOM 856 N N . ALA A 1 112 ? -7.048 6.900 -7.183 1.00 90.81 112 ALA A N 1
ATOM 857 C CA . ALA A 1 112 ? -8.343 6.687 -6.542 1.00 90.81 112 ALA A CA 1
ATOM 858 C C . ALA A 1 112 ? -8.281 6.906 -5.018 1.00 90.81 112 ALA A C 1
ATOM 860 O O . ALA A 1 112 ? -9.187 7.509 -4.433 1.00 90.81 112 ALA A O 1
ATOM 861 N N . ALA A 1 113 ? -7.205 6.475 -4.357 1.00 89.06 113 ALA A N 1
ATOM 862 C CA . ALA A 1 113 ? -6.991 6.685 -2.928 1.00 89.06 113 ALA A CA 1
ATOM 863 C C . ALA A 1 113 ? -6.796 8.171 -2.586 1.00 89.06 113 ALA A C 1
ATOM 865 O O . ALA A 1 113 ? -7.382 8.654 -1.615 1.00 89.06 113 ALA A O 1
ATOM 866 N N . ILE A 1 114 ? -6.037 8.921 -3.390 1.00 90.12 114 ILE A N 1
ATOM 867 C CA . ILE A 1 114 ? -5.845 10.369 -3.215 1.00 90.12 114 ILE A CA 1
ATOM 868 C C . ILE A 1 114 ? -7.171 11.107 -3.423 1.00 90.12 114 ILE A C 1
ATOM 870 O O . ILE A 1 114 ? -7.583 11.880 -2.558 1.00 90.12 114 ILE A O 1
ATOM 874 N N . MET A 1 115 ? -7.880 10.820 -4.517 1.00 90.69 115 MET A N 1
ATOM 875 C CA . MET A 1 115 ? -9.156 11.462 -4.844 1.00 90.69 115 MET A CA 1
ATOM 876 C C . MET A 1 115 ? -10.231 11.170 -3.794 1.00 90.69 115 MET A C 1
ATOM 878 O O . MET A 1 115 ? -10.905 12.083 -3.316 1.00 90.69 115 MET A O 1
ATOM 882 N N . SER A 1 116 ? -10.359 9.912 -3.366 1.00 87.31 116 SER A N 1
ATOM 883 C CA . SER A 1 116 ? -11.303 9.535 -2.307 1.00 87.31 116 SER A CA 1
ATOM 884 C C . SER A 1 116 ? -10.929 10.132 -0.947 1.00 87.31 116 SER A C 1
ATOM 886 O O . SER A 1 116 ? -11.816 10.492 -0.170 1.00 87.31 116 SER A O 1
ATOM 888 N N . SER A 1 117 ? -9.637 10.299 -0.656 1.00 86.38 117 SER A N 1
ATOM 889 C CA . SER A 1 117 ? -9.174 10.981 0.557 1.00 86.38 117 SER A CA 1
ATOM 890 C C . SER A 1 117 ? -9.457 12.482 0.509 1.00 86.38 117 SER A C 1
ATOM 892 O O . SER A 1 117 ? -9.859 13.051 1.521 1.00 86.38 117 SER A O 1
ATOM 894 N N . PHE A 1 118 ? -9.322 13.125 -0.651 1.00 87.56 118 PHE A N 1
ATOM 895 C CA . PHE A 1 118 ? -9.666 14.537 -0.808 1.00 87.56 118 PHE A CA 1
ATOM 896 C C . PHE A 1 118 ? -11.174 14.770 -0.649 1.00 87.56 118 PHE A C 1
ATOM 898 O O . PHE A 1 118 ? -11.588 15.654 0.099 1.00 87.56 118 PHE A O 1
ATOM 905 N N . LEU A 1 119 ? -11.999 13.924 -1.274 1.00 88.38 119 LEU A N 1
ATOM 906 C CA . LEU A 1 119 ? -13.453 14.087 -1.270 1.00 88.38 119 LEU A CA 1
ATOM 907 C C . LEU A 1 119 ? -14.101 13.658 0.055 1.00 88.38 119 LEU A C 1
ATOM 909 O O . LEU A 1 119 ? -15.072 14.263 0.503 1.00 88.38 119 LEU A O 1
ATOM 913 N N . ALA A 1 120 ? -13.568 12.615 0.698 1.00 79.56 120 ALA A N 1
ATOM 914 C CA . ALA A 1 120 ? -14.236 11.948 1.812 1.00 79.56 120 ALA A CA 1
ATOM 915 C C . ALA A 1 120 ? -13.343 11.703 3.050 1.00 79.56 120 ALA A C 1
ATOM 917 O O . ALA A 1 120 ? -13.733 10.968 3.961 1.00 79.56 120 ALA A O 1
ATOM 918 N N . ARG A 1 121 ? -12.164 12.345 3.126 1.00 79.62 121 ARG A N 1
ATOM 919 C CA . ARG A 1 121 ? -11.150 12.325 4.213 1.00 79.62 121 ARG A CA 1
ATOM 920 C C . ARG A 1 121 ? -10.651 10.950 4.658 1.00 79.62 121 ARG A C 1
ATOM 922 O O . ARG A 1 121 ? -9.467 10.666 4.557 1.00 79.62 121 ARG A O 1
ATOM 929 N N . LYS A 1 122 ? -11.516 10.129 5.257 1.00 76.38 122 LYS A N 1
ATOM 930 C CA . LYS A 1 122 ? -11.171 8.846 5.896 1.00 76.38 122 LYS A CA 1
ATOM 931 C C . LYS A 1 122 ? -11.977 7.661 5.357 1.00 76.38 122 LYS A C 1
ATOM 933 O O . LYS A 1 122 ? -11.966 6.601 5.980 1.00 76.38 122 LYS A O 1
ATOM 938 N N . VAL A 1 123 ? -12.675 7.804 4.228 1.00 80.94 123 VAL A N 1
ATOM 939 C CA . VAL A 1 123 ? 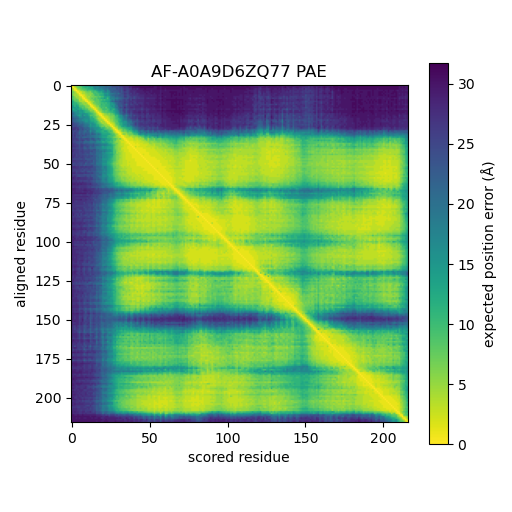-13.505 6.711 3.689 1.00 80.94 123 VAL A CA 1
ATOM 940 C C . VAL A 1 123 ? -12.661 5.514 3.259 1.00 80.94 123 VAL A C 1
ATOM 942 O O . VAL A 1 123 ? -12.964 4.403 3.687 1.00 80.94 123 VAL A O 1
ATOM 945 N N . PHE A 1 124 ? -11.560 5.723 2.532 1.00 82.62 124 PHE A N 1
ATOM 946 C CA . PHE A 1 124 ? -10.711 4.621 2.067 1.00 82.62 124 PHE A CA 1
ATOM 947 C C . PHE A 1 124 ? -10.203 3.749 3.228 1.00 82.62 124 PHE A C 1
ATOM 949 O O . PHE A 1 124 ? -10.481 2.551 3.290 1.00 82.62 124 PHE A O 1
ATOM 956 N N . CYS A 1 125 ? -9.559 4.364 4.224 1.00 80.75 125 CYS A N 1
ATOM 957 C CA . CYS A 1 125 ? -9.021 3.645 5.383 1.00 80.75 125 CYS A CA 1
ATOM 958 C C . CYS A 1 125 ? -10.106 3.034 6.289 1.00 80.75 125 CYS A C 1
ATOM 960 O O . CYS A 1 125 ? -9.837 2.080 7.013 1.00 80.75 125 CYS A O 1
ATOM 962 N N . SER A 1 126 ? -11.324 3.588 6.292 1.00 80.81 126 SER A N 1
ATOM 963 C CA . SER A 1 126 ? -12.406 3.138 7.178 1.00 80.81 126 SER A CA 1
ATOM 964 C C . SER A 1 126 ? -13.273 2.026 6.576 1.00 80.81 126 SER A C 1
ATOM 966 O O . SER A 1 126 ? -13.842 1.238 7.338 1.00 80.81 126 SER A O 1
ATOM 968 N N . TRP A 1 127 ? -13.355 1.945 5.244 1.00 84.44 127 TRP A N 1
ATOM 969 C CA . TRP A 1 127 ? -14.237 1.022 4.521 1.00 84.44 127 TRP A CA 1
ATOM 970 C C . TRP A 1 127 ? -13.477 -0.006 3.683 1.00 84.44 127 TRP A C 1
ATOM 972 O O . TRP A 1 127 ? -13.766 -1.192 3.796 1.00 84.44 127 TRP A O 1
ATOM 982 N N . VAL A 1 128 ? -12.507 0.439 2.881 1.00 85.81 128 VAL A N 1
ATOM 983 C CA . VAL A 1 128 ? -11.830 -0.385 1.862 1.00 85.81 128 VAL A CA 1
ATOM 984 C C . VAL A 1 128 ? -10.581 -1.073 2.417 1.00 85.81 128 VAL A C 1
ATOM 986 O O . VAL A 1 128 ? -10.251 -2.190 2.032 1.00 85.81 128 VAL A O 1
ATOM 989 N N . CYS A 1 129 ? -9.877 -0.424 3.348 1.00 86.62 129 CYS A N 1
ATOM 990 C CA . CYS A 1 129 ? -8.607 -0.938 3.849 1.00 86.62 129 CYS A CA 1
ATOM 991 C C . CYS A 1 129 ? -8.785 -2.217 4.704 1.00 86.62 129 CYS A C 1
ATOM 993 O O . CYS A 1 129 ? -9.454 -2.162 5.746 1.00 86.62 129 CYS A O 1
ATOM 995 N N . PRO A 1 130 ? -8.123 -3.340 4.351 1.00 84.94 130 PRO A N 1
ATOM 996 C CA . PRO A 1 130 ? -8.234 -4.607 5.081 1.00 84.94 130 PRO A CA 1
ATOM 997 C C . PRO A 1 130 ? -7.654 -4.514 6.497 1.00 84.94 130 PRO A C 1
ATOM 999 O O . PRO A 1 130 ? -8.185 -5.119 7.429 1.00 84.94 130 PRO A O 1
ATOM 1002 N N . VAL A 1 131 ? -6.625 -3.678 6.693 1.00 85.56 131 VAL A N 1
ATOM 1003 C CA . VAL A 1 131 ? -6.011 -3.421 8.007 1.00 85.56 131 VAL A CA 1
ATOM 1004 C C . VAL A 1 131 ? -7.051 -2.897 8.994 1.00 85.56 131 VAL A C 1
ATOM 1006 O O . VAL A 1 131 ? -7.091 -3.332 10.140 1.00 85.56 131 VAL A O 1
ATOM 1009 N N . GLY A 1 132 ? -7.963 -2.032 8.541 1.00 83.44 132 GLY A N 1
ATOM 1010 C CA . GLY A 1 132 ? -9.040 -1.516 9.380 1.00 83.44 132 GLY A CA 1
ATOM 1011 C C . GLY A 1 132 ? -10.030 -2.595 9.833 1.00 83.44 132 GLY A C 1
ATOM 1012 O O . GLY A 1 132 ? -10.621 -2.456 10.905 1.00 83.44 132 GLY A O 1
ATOM 1013 N N . GLY A 1 133 ? -10.229 -3.653 9.040 1.00 84.12 133 GLY A N 1
ATOM 1014 C CA . GLY A 1 133 ? -11.018 -4.826 9.429 1.00 84.12 133 GLY A CA 1
ATOM 1015 C C . GLY A 1 133 ? -10.290 -5.667 10.477 1.00 84.12 133 GLY A C 1
ATOM 1016 O O . GLY A 1 133 ? -10.849 -5.962 11.535 1.00 84.12 133 GLY A O 1
ATOM 1017 N N . ILE A 1 134 ? -9.008 -5.950 10.233 1.00 86.00 134 ILE A N 1
ATOM 1018 C CA . ILE A 1 134 ? -8.141 -6.706 11.147 1.00 86.00 134 ILE A CA 1
ATOM 1019 C C . ILE A 1 134 ? -8.021 -6.001 12.504 1.00 86.00 134 ILE A C 1
ATOM 1021 O O . ILE A 1 134 ? -8.200 -6.639 13.538 1.00 86.00 134 ILE A O 1
ATOM 1025 N N . SER A 1 135 ? -7.810 -4.680 12.537 1.00 86.00 135 SER A N 1
ATOM 1026 C CA . SER A 1 135 ? -7.733 -3.918 13.792 1.00 86.00 135 SER A CA 1
ATOM 1027 C C . SER A 1 135 ? -9.014 -4.026 14.623 1.00 86.00 135 SER A C 1
ATOM 1029 O O . SER A 1 135 ? -8.939 -4.114 15.847 1.00 86.00 135 SER A O 1
ATOM 1031 N N . ARG A 1 136 ? -10.196 -4.075 13.987 1.00 83.56 136 ARG A N 1
ATOM 1032 C CA . ARG A 1 136 ? -11.467 -4.288 14.703 1.00 83.56 136 ARG A CA 1
ATOM 1033 C C . ARG A 1 136 ? -11.614 -5.713 15.215 1.00 83.56 136 ARG A C 1
ATOM 1035 O O . ARG A 1 136 ? -12.140 -5.901 16.310 1.00 83.56 136 ARG A O 1
ATOM 1042 N N . ALA A 1 137 ? -11.170 -6.702 14.442 1.00 84.88 137 ALA A N 1
ATOM 1043 C CA . ALA A 1 137 ? -11.138 -8.088 14.895 1.00 84.88 137 ALA A CA 1
ATOM 1044 C C . ALA A 1 137 ? -10.223 -8.233 16.122 1.00 84.88 137 ALA A C 1
ATOM 1046 O O . ALA A 1 137 ? -10.626 -8.842 17.111 1.00 84.88 137 ALA A O 1
ATOM 1047 N N . LEU A 1 138 ? -9.052 -7.584 16.104 1.00 86.06 138 LEU A N 1
ATOM 1048 C CA . LEU A 1 138 ? -8.123 -7.522 17.234 1.00 86.06 138 LEU A CA 1
ATOM 1049 C C . LEU A 1 138 ? -8.725 -6.808 18.447 1.00 86.06 138 LEU A C 1
ATOM 1051 O O . LEU A 1 138 ? -8.598 -7.295 19.565 1.00 86.06 138 LEU A O 1
ATOM 1055 N N . GLU A 1 139 ? -9.420 -5.688 18.242 1.00 84.50 139 GLU A N 1
ATOM 1056 C CA . GLU A 1 139 ? -10.120 -4.973 19.313 1.00 84.50 139 GLU A CA 1
ATOM 1057 C C . GLU A 1 139 ? -11.186 -5.865 19.971 1.00 84.50 139 GLU A C 1
ATOM 1059 O O . GLU A 1 139 ? -11.275 -5.949 21.198 1.00 84.50 139 GLU A O 1
ATOM 1064 N N . TRP A 1 140 ? -11.984 -6.566 19.161 1.00 82.56 140 TRP A N 1
ATOM 1065 C CA . TRP A 1 140 ? -13.015 -7.481 19.646 1.00 82.56 140 TRP A CA 1
ATOM 1066 C C . TRP A 1 140 ? -12.415 -8.683 20.387 1.00 82.56 140 TRP A C 1
ATOM 1068 O O . TRP A 1 140 ? -12.848 -9.000 21.499 1.00 82.56 140 TRP A O 1
ATOM 1078 N N . ALA A 1 141 ? -11.385 -9.313 19.815 1.00 85.31 141 ALA A N 1
ATOM 1079 C CA . ALA A 1 141 ? -10.675 -10.432 20.427 1.00 85.31 141 ALA A CA 1
ATOM 1080 C C . ALA A 1 141 ? -9.986 -10.013 21.735 1.00 85.31 141 ALA A C 1
ATOM 1082 O O . ALA A 1 141 ? -10.135 -10.686 22.755 1.00 85.31 141 ALA A O 1
ATOM 1083 N N . GLY A 1 142 ? -9.316 -8.858 21.747 1.00 83.06 142 GLY A N 1
ATOM 1084 C CA . GLY A 1 142 ? -8.656 -8.290 22.920 1.00 83.06 142 GLY A CA 1
ATOM 1085 C C . GLY A 1 142 ? -9.635 -7.991 24.055 1.00 83.06 142 GLY A C 1
ATOM 1086 O O . GLY A 1 142 ? -9.386 -8.385 25.196 1.00 83.06 142 GLY A O 1
ATOM 1087 N N . LYS A 1 143 ? -10.796 -7.390 23.750 1.00 79.31 143 LYS A N 1
ATOM 1088 C CA . LYS A 1 143 ? -11.880 -7.163 24.726 1.00 79.31 143 LYS A CA 1
ATOM 1089 C C . LYS A 1 143 ? -12.412 -8.467 25.322 1.00 79.31 143 LYS A C 1
ATOM 1091 O O . LYS A 1 143 ? -12.681 -8.525 26.521 1.00 79.31 143 LYS A O 1
ATOM 1096 N N . LYS A 1 144 ? -12.558 -9.512 24.502 1.00 78.88 144 LYS A N 1
ATOM 1097 C CA . LYS A 1 144 ? -13.120 -10.804 24.921 1.00 78.88 144 LYS A CA 1
ATOM 1098 C C . LYS A 1 144 ? -12.127 -11.664 25.714 1.00 78.88 144 LYS A C 1
ATOM 1100 O O . LYS A 1 144 ? -12.553 -12.345 26.647 1.00 78.88 144 LYS A O 1
ATOM 1105 N N . MET A 1 145 ? -10.842 -11.625 25.352 1.00 77.75 145 MET A N 1
ATOM 1106 C CA . MET A 1 145 ? -9.789 -12.501 25.882 1.00 77.75 145 MET A CA 1
ATOM 1107 C C . MET A 1 145 ? -8.983 -11.851 27.017 1.00 77.75 145 MET A C 1
ATOM 1109 O O . MET A 1 145 ? -8.885 -12.412 28.102 1.00 77.75 145 MET A O 1
ATOM 1113 N N . LEU A 1 146 ? -8.427 -10.656 26.786 1.00 69.06 146 LEU A N 1
ATOM 1114 C CA . LEU A 1 146 ? -7.402 -10.046 27.646 1.00 69.06 146 LEU A CA 1
ATOM 1115 C C . LEU A 1 146 ? -7.962 -8.946 28.563 1.00 69.06 146 LEU A C 1
ATOM 1117 O O . LEU A 1 146 ? -7.490 -8.755 29.682 1.00 69.06 146 LEU A O 1
ATOM 1121 N N . TRP A 1 147 ? -9.002 -8.233 28.121 1.00 64.12 147 TRP A N 1
ATOM 1122 C CA . TRP A 1 147 ? -9.489 -7.021 28.794 1.00 64.12 147 TRP A CA 1
ATOM 1123 C C . TRP A 1 147 ? -10.701 -7.208 29.716 1.00 64.12 147 TRP A C 1
ATOM 1125 O O . TRP A 1 147 ? -11.181 -6.226 30.280 1.00 64.12 147 TRP A O 1
ATOM 1135 N N . LYS A 1 148 ? -11.155 -8.446 29.977 1.00 57.78 148 LYS A N 1
ATOM 1136 C CA . LYS A 1 148 ? -12.274 -8.722 30.909 1.00 57.78 148 LYS A CA 1
ATOM 1137 C C . LYS A 1 148 ? -12.083 -8.128 32.318 1.00 57.78 148 LYS A C 1
ATOM 1139 O O . LYS A 1 148 ? -13.075 -7.908 33.006 1.00 57.78 148 LYS A O 1
ATOM 1144 N N . ARG A 1 149 ? -10.842 -7.860 32.758 1.00 54.78 149 ARG A N 1
ATOM 1145 C CA . ARG A 1 149 ? -10.525 -7.324 34.102 1.00 54.78 149 ARG A CA 1
ATOM 1146 C C . ARG A 1 149 ? -10.010 -5.876 34.146 1.00 54.78 149 ARG A C 1
ATOM 1148 O O . ARG A 1 149 ? -9.890 -5.322 35.234 1.00 54.78 149 ARG A O 1
ATOM 1155 N N . ARG A 1 150 ? -9.716 -5.223 33.014 1.00 54.88 150 ARG A N 1
ATOM 1156 C CA . ARG A 1 150 ? -9.155 -3.854 32.989 1.00 54.88 150 ARG A CA 1
ATOM 1157 C C . ARG A 1 150 ? -10.207 -2.865 32.480 1.00 54.88 150 ARG A C 1
ATOM 1159 O O . ARG A 1 150 ? -10.348 -2.659 31.285 1.00 54.88 150 ARG A O 1
ATOM 1166 N N . LYS A 1 151 ? -10.933 -2.235 33.412 1.00 53.56 151 LYS A N 1
ATOM 1167 C CA . LYS A 1 151 ? -11.941 -1.185 33.137 1.00 53.56 151 LYS A CA 1
ATOM 1168 C C . LYS A 1 151 ? -11.356 0.166 32.709 1.00 53.56 151 LYS A C 1
ATOM 1170 O O . LYS A 1 151 ? -12.107 1.027 32.266 1.00 53.56 151 LYS A O 1
ATOM 1175 N N . LYS A 1 152 ? -10.051 0.387 32.875 1.00 55.75 152 LYS A N 1
ATOM 1176 C CA . LYS A 1 152 ? -9.417 1.662 32.530 1.00 55.75 152 LYS A CA 1
ATOM 1177 C C . LYS A 1 152 ? -8.860 1.558 31.117 1.00 55.75 152 LYS A C 1
ATOM 1179 O O . LYS A 1 152 ? -7.913 0.802 30.896 1.00 55.75 152 LYS A O 1
ATOM 1184 N N . GLU A 1 153 ? -9.463 2.292 30.183 1.00 64.38 153 GLU A N 1
ATOM 1185 C CA . GLU A 1 153 ? -8.831 2.612 28.903 1.00 64.38 153 GLU A CA 1
ATOM 1186 C C . GLU A 1 153 ? -7.451 3.187 29.234 1.00 64.38 153 GLU A C 1
ATOM 1188 O O . GLU A 1 153 ? -7.333 4.240 29.861 1.00 64.38 153 GLU A O 1
ATOM 1193 N N . THR A 1 154 ? -6.395 2.431 28.943 1.00 63.75 154 THR A N 1
ATOM 1194 C CA . THR A 1 154 ? -5.021 2.898 29.111 1.00 63.75 154 THR A CA 1
ATOM 1195 C C . THR A 1 154 ? -4.792 3.959 28.053 1.00 63.75 154 THR A C 1
ATOM 1197 O O . THR A 1 154 ? -4.426 3.648 26.923 1.00 63.75 154 THR A O 1
ATOM 1200 N N . VAL A 1 155 ? -5.093 5.206 28.409 1.00 67.31 155 VAL A N 1
ATOM 1201 C CA . VAL A 1 155 ? -4.825 6.369 27.571 1.00 67.31 155 VAL A CA 1
ATOM 1202 C C . VAL A 1 155 ? -3.311 6.446 27.408 1.00 67.31 155 VAL A C 1
ATOM 1204 O O . VAL A 1 155 ? -2.583 6.597 28.390 1.00 67.31 155 VAL A O 1
ATOM 1207 N N . VAL A 1 156 ? -2.832 6.245 26.181 1.00 77.56 156 VAL A N 1
ATOM 1208 C CA . VAL A 1 156 ? -1.411 6.382 25.849 1.00 77.56 156 VAL A CA 1
ATOM 1209 C C . VAL A 1 156 ? -0.990 7.815 26.179 1.00 77.56 156 VAL A C 1
ATOM 1211 O O . VAL A 1 156 ? -1.720 8.762 25.881 1.00 77.56 156 VAL A O 1
ATOM 1214 N N . ASN A 1 157 ? 0.163 7.985 26.834 1.00 85.00 157 ASN A N 1
ATOM 1215 C CA . ASN A 1 157 ? 0.690 9.314 27.136 1.00 85.00 157 ASN A CA 1
ATOM 1216 C C . ASN A 1 157 ? 0.848 10.098 25.823 1.00 85.00 157 ASN A C 1
ATOM 1218 O O . ASN A 1 157 ? 1.426 9.591 24.861 1.00 85.00 157 ASN A O 1
ATOM 1222 N N . ARG A 1 158 ? 0.365 11.344 25.796 1.00 85.00 158 ARG A N 1
ATOM 1223 C CA . ARG A 1 158 ? 0.385 12.221 24.619 1.00 85.00 158 ARG A CA 1
ATOM 1224 C C . ARG A 1 158 ? 1.778 12.349 23.993 1.00 85.00 158 ARG A C 1
ATOM 1226 O O . ARG A 1 158 ? 1.876 12.459 22.777 1.00 85.00 158 ARG A O 1
ATOM 1233 N N . GLY A 1 159 ? 2.844 12.295 24.797 1.00 89.69 159 GLY A N 1
ATOM 1234 C CA . GLY A 1 159 ? 4.221 12.307 24.288 1.00 89.69 159 GLY A CA 1
ATOM 1235 C C . GLY A 1 159 ? 4.579 11.066 23.462 1.00 89.69 159 GLY A C 1
ATOM 1236 O O . GLY A 1 159 ? 5.192 11.187 22.406 1.00 89.69 159 GLY A O 1
ATOM 1237 N N . VAL A 1 160 ? 4.137 9.882 23.897 1.00 88.25 160 VAL A N 1
ATOM 1238 C CA . VAL A 1 160 ? 4.364 8.616 23.180 1.00 88.25 160 VAL A CA 1
ATOM 1239 C C . VAL A 1 160 ? 3.532 8.575 21.902 1.00 88.25 160 VAL A C 1
ATOM 1241 O O . VAL A 1 160 ? 4.051 8.221 20.849 1.00 88.25 160 VAL A O 1
ATOM 1244 N N . ASP A 1 161 ? 2.269 9.002 21.964 1.00 87.50 161 ASP A N 1
ATOM 1245 C CA . ASP A 1 161 ? 1.407 9.085 20.779 1.00 87.50 161 ASP A CA 1
ATOM 1246 C C . ASP A 1 161 ? 1.973 10.054 19.725 1.00 87.50 161 ASP A C 1
ATOM 1248 O O . ASP A 1 161 ? 1.979 9.750 18.530 1.00 87.50 161 ASP A O 1
ATOM 1252 N N . LEU A 1 162 ? 2.536 11.188 20.164 1.00 89.88 162 LEU A N 1
ATOM 1253 C CA . LEU A 1 162 ? 3.198 12.140 19.276 1.00 89.88 162 LEU A CA 1
ATOM 1254 C C . LEU A 1 162 ? 4.488 11.571 18.672 1.00 89.88 162 LEU A C 1
ATOM 1256 O O . LEU A 1 162 ? 4.713 11.756 17.480 1.00 89.88 162 LEU A O 1
ATOM 1260 N N . ALA A 1 163 ? 5.305 10.861 19.454 1.00 91.25 163 ALA A N 1
ATOM 1261 C CA . ALA A 1 163 ? 6.533 10.232 18.966 1.00 91.25 163 ALA A CA 1
ATOM 1262 C C . ALA A 1 163 ? 6.253 9.106 17.953 1.00 91.25 163 ALA A C 1
ATOM 1264 O O . ALA A 1 163 ? 6.893 9.031 16.908 1.00 91.25 163 ALA A O 1
ATOM 1265 N N . LEU A 1 164 ? 5.252 8.257 18.207 1.00 88.81 164 LEU A N 1
ATOM 1266 C CA . LEU A 1 164 ? 4.842 7.223 17.250 1.00 88.81 164 LEU A CA 1
ATOM 1267 C C . LEU A 1 164 ? 4.215 7.844 15.995 1.00 88.81 164 LEU A C 1
ATOM 1269 O O . LEU A 1 164 ? 4.442 7.376 14.878 1.00 88.81 164 LEU A O 1
ATOM 1273 N N . SER A 1 165 ? 3.445 8.921 16.163 1.00 88.44 165 SER A N 1
ATOM 1274 C CA . SER A 1 165 ? 2.836 9.634 15.044 1.00 88.44 165 SER A CA 1
ATOM 1275 C C . SER A 1 165 ? 3.844 10.429 14.220 1.00 88.44 165 SER A C 1
ATOM 1277 O O . SER A 1 165 ? 3.617 10.580 13.024 1.00 88.44 165 SER A O 1
ATOM 1279 N N . SER A 1 166 ? 4.934 10.941 14.799 1.00 92.38 166 SER A N 1
ATOM 1280 C CA . SER A 1 166 ? 5.942 11.715 14.062 1.00 92.38 166 SER A CA 1
ATOM 1281 C C . SER A 1 166 ? 6.718 10.844 13.078 1.00 92.38 166 SER A C 1
ATOM 1283 O O . SER A 1 166 ? 6.999 11.299 11.970 1.00 92.38 166 SER A O 1
ATOM 1285 N N . LEU A 1 167 ? 6.963 9.572 13.415 1.00 93.06 167 LEU A N 1
ATOM 1286 C CA . LEU A 1 167 ? 7.667 8.625 12.548 1.00 93.06 167 LEU A CA 1
ATOM 1287 C C . LEU A 1 167 ? 7.015 8.504 11.164 1.00 93.06 167 LEU A C 1
ATOM 1289 O O . LEU A 1 167 ? 7.709 8.559 10.151 1.00 93.06 167 LEU A O 1
ATOM 1293 N N . LYS A 1 168 ? 5.679 8.414 11.094 1.00 88.81 168 LYS A N 1
ATOM 1294 C CA . LYS A 1 168 ? 4.976 8.310 9.801 1.00 88.81 168 LYS A CA 1
ATOM 1295 C C . LYS A 1 168 ? 5.144 9.576 8.949 1.00 88.81 168 LYS A C 1
ATOM 1297 O O . LYS A 1 168 ? 5.216 9.481 7.729 1.00 88.81 168 LYS A O 1
ATOM 1302 N N . TYR A 1 169 ? 5.196 10.754 9.579 1.00 91.62 169 TYR A N 1
ATOM 1303 C CA . TYR A 1 169 ? 5.341 12.032 8.881 1.00 91.62 169 TYR A CA 1
ATOM 1304 C C . TYR A 1 169 ? 6.785 12.277 8.457 1.00 91.62 169 TYR A C 1
ATOM 1306 O O . TYR A 1 169 ? 6.997 12.804 7.373 1.00 91.62 169 TYR A O 1
ATOM 1314 N N . LEU A 1 170 ? 7.763 11.845 9.257 1.00 93.38 170 LEU A N 1
ATOM 1315 C CA . LEU A 1 170 ? 9.173 11.852 8.873 1.00 93.38 170 LEU A CA 1
ATOM 1316 C C . LEU A 1 170 ? 9.424 10.930 7.683 1.00 93.38 170 LEU A C 1
ATOM 1318 O O . LEU A 1 170 ? 10.055 11.347 6.719 1.00 93.38 170 LEU A O 1
ATOM 1322 N N . LEU A 1 171 ? 8.874 9.713 7.713 1.00 89.94 171 LEU A N 1
ATOM 1323 C CA . LEU A 1 171 ? 8.984 8.771 6.602 1.00 89.94 171 LEU A CA 1
ATOM 1324 C C . LEU A 1 171 ? 8.328 9.334 5.332 1.00 89.94 171 LEU A C 1
ATOM 1326 O O . LEU A 1 171 ? 8.917 9.299 4.256 1.00 89.94 171 LEU A O 1
ATOM 1330 N N . LEU A 1 172 ? 7.127 9.907 5.462 1.00 89.31 172 LEU A N 1
ATOM 1331 C CA . LEU A 1 172 ? 6.435 10.552 4.348 1.00 89.31 172 LEU A CA 1
ATOM 1332 C C . LEU A 1 172 ? 7.235 11.741 3.796 1.00 89.31 172 LEU A C 1
ATOM 1334 O O . LEU A 1 172 ? 7.394 11.850 2.584 1.00 89.31 172 LEU A O 1
ATOM 1338 N N . ALA A 1 173 ? 7.757 12.609 4.666 1.00 90.25 173 ALA A N 1
ATOM 1339 C CA . ALA A 1 173 ? 8.578 13.749 4.272 1.00 90.25 173 ALA A CA 1
ATOM 1340 C C . ALA A 1 173 ? 9.863 13.298 3.570 1.00 90.25 173 ALA A C 1
ATOM 1342 O O . ALA A 1 173 ? 10.222 13.872 2.547 1.00 90.25 173 ALA A O 1
ATOM 1343 N N . PHE A 1 174 ? 10.506 12.238 4.065 1.00 91.00 174 PHE A N 1
ATOM 1344 C CA . PHE A 1 174 ? 11.670 11.630 3.431 1.00 91.00 174 PHE A CA 1
ATOM 1345 C C . PHE A 1 174 ? 11.350 11.143 2.016 1.00 91.00 174 PHE A C 1
ATOM 1347 O O . PHE A 1 174 ? 12.059 11.507 1.082 1.00 91.00 174 PHE A O 1
ATOM 1354 N N . PHE A 1 175 ? 10.265 10.383 1.827 1.00 88.00 175 PHE A N 1
ATOM 1355 C CA . PHE A 1 175 ? 9.876 9.917 0.495 1.00 88.00 175 PHE A CA 1
ATOM 1356 C C . PHE A 1 175 ? 9.509 11.071 -0.432 1.00 88.00 175 PHE A C 1
ATOM 1358 O O . PHE A 1 175 ? 9.970 11.093 -1.566 1.00 88.00 175 PHE A O 1
ATOM 1365 N N . ILE A 1 176 ? 8.734 12.053 0.033 1.00 86.81 176 ILE A N 1
ATOM 1366 C CA . ILE A 1 176 ? 8.403 13.231 -0.777 1.00 86.81 176 ILE A CA 1
ATOM 1367 C C . ILE A 1 176 ? 9.680 13.963 -1.184 1.00 86.81 176 ILE A C 1
ATOM 1369 O O . ILE A 1 176 ? 9.854 14.270 -2.357 1.00 86.81 176 ILE A O 1
ATOM 1373 N N . TRP A 1 177 ? 10.598 14.203 -0.252 1.00 89.19 177 TRP A N 1
ATOM 1374 C CA . TRP A 1 177 ? 11.862 14.869 -0.539 1.00 89.19 177 TRP A CA 1
ATOM 1375 C C . TRP A 1 177 ? 12.717 14.071 -1.535 1.00 89.19 177 TRP A C 1
ATOM 1377 O O . TRP A 1 177 ? 13.133 14.609 -2.562 1.00 89.19 177 TRP A O 1
ATOM 1387 N N . ALA A 1 178 ? 12.908 12.773 -1.295 1.00 86.69 178 ALA A N 1
ATOM 1388 C CA . ALA A 1 178 ? 13.707 11.899 -2.149 1.00 86.69 178 ALA A CA 1
ATOM 1389 C C . ALA A 1 178 ? 13.108 11.760 -3.556 1.00 86.69 178 ALA A C 1
ATOM 1391 O O . ALA A 1 178 ? 13.827 11.841 -4.549 1.00 86.69 178 ALA A O 1
ATOM 1392 N N . VAL A 1 179 ? 11.787 11.595 -3.655 1.00 84.38 179 VAL A N 1
ATOM 1393 C CA . VAL A 1 179 ? 11.091 11.436 -4.934 1.00 84.38 179 VAL A CA 1
ATOM 1394 C C . VAL A 1 179 ? 11.023 12.760 -5.677 1.00 84.38 179 VAL A C 1
ATOM 1396 O O . VAL A 1 179 ? 11.337 12.791 -6.859 1.00 84.38 179 VAL A O 1
ATOM 1399 N N . VAL A 1 180 ? 10.602 13.855 -5.037 1.00 82.06 180 VAL A N 1
ATOM 1400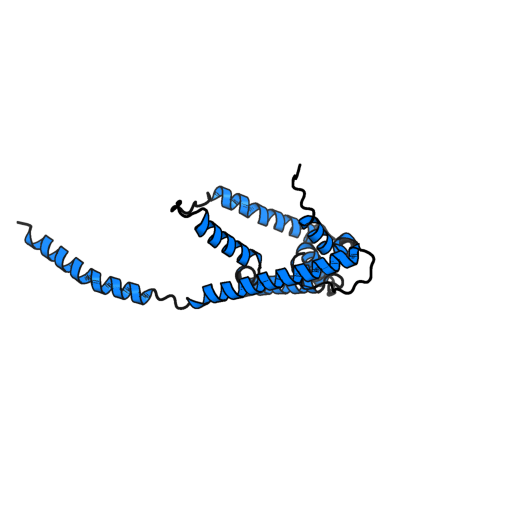 C CA . VAL A 1 180 ? 10.378 15.143 -5.715 1.00 82.06 180 VAL A CA 1
ATOM 1401 C C . VAL A 1 180 ? 11.701 15.807 -6.075 1.00 82.06 180 VAL A C 1
ATOM 1403 O O . VAL A 1 180 ? 11.867 16.196 -7.230 1.00 82.06 180 VAL A O 1
ATOM 1406 N N . ILE A 1 181 ? 12.638 15.886 -5.127 1.00 81.88 181 ILE A N 1
ATOM 1407 C CA . ILE A 1 181 ? 13.896 16.632 -5.273 1.00 81.88 181 ILE A CA 1
ATOM 1408 C C . ILE A 1 181 ? 15.043 15.718 -5.715 1.00 81.88 181 ILE A C 1
ATOM 1410 O O . ILE A 1 181 ? 15.843 16.102 -6.561 1.00 81.88 181 ILE A O 1
ATOM 1414 N N . GLY A 1 182 ? 15.123 14.506 -5.163 1.00 78.62 182 GLY A N 1
ATOM 1415 C CA . GLY A 1 182 ? 16.287 13.629 -5.330 1.00 78.62 182 GLY A CA 1
ATOM 1416 C C . GLY A 1 182 ? 16.360 12.839 -6.643 1.00 78.62 182 GLY A C 1
ATOM 1417 O O . GLY A 1 182 ? 17.432 12.342 -6.979 1.00 78.62 182 GLY A O 1
ATOM 1418 N N . MET A 1 183 ? 15.264 12.703 -7.399 1.00 81.88 183 MET A N 1
ATOM 1419 C CA . MET A 1 183 ? 15.233 11.871 -8.613 1.00 81.88 183 MET A CA 1
ATOM 1420 C C . MET A 1 183 ? 14.880 12.662 -9.873 1.00 81.88 183 MET A C 1
ATOM 1422 O O . MET A 1 183 ? 13.775 13.191 -9.990 1.00 81.88 183 MET A O 1
ATOM 1426 N N . ASP A 1 184 ? 15.771 12.658 -10.864 1.00 84.25 184 ASP A N 1
ATOM 1427 C CA . ASP A 1 184 ? 15.472 13.151 -12.212 1.00 84.25 184 ASP A CA 1
ATOM 1428 C C . ASP A 1 184 ? 14.612 12.150 -13.023 1.00 84.25 184 ASP A C 1
ATOM 1430 O O . ASP A 1 184 ? 14.481 10.976 -12.659 1.00 84.25 184 ASP A O 1
ATOM 1434 N N . LYS A 1 185 ? 14.028 12.589 -14.147 1.00 82.25 185 LYS A N 1
ATOM 1435 C CA . LYS A 1 185 ? 13.205 11.765 -15.055 1.00 82.25 185 LYS A CA 1
ATOM 1436 C C . LYS A 1 185 ? 13.915 10.473 -15.474 1.00 82.25 185 LYS A C 1
ATOM 1438 O O . LYS A 1 185 ? 13.292 9.411 -15.505 1.00 82.25 185 LYS A O 1
ATOM 1443 N N . VAL A 1 186 ? 15.222 10.543 -15.737 1.00 85.25 186 VAL A N 1
ATOM 1444 C CA . VAL A 1 186 ? 16.027 9.370 -16.122 1.00 85.25 186 VAL A CA 1
ATOM 1445 C C . VAL A 1 186 ? 16.141 8.369 -14.970 1.00 85.25 186 VAL A C 1
ATOM 1447 O O . VAL A 1 186 ? 16.048 7.161 -15.187 1.00 85.25 186 VAL A O 1
ATOM 1450 N N . ALA A 1 187 ? 16.309 8.852 -13.737 1.00 86.00 187 ALA A N 1
ATOM 1451 C CA . ALA A 1 187 ? 16.394 7.995 -12.557 1.00 86.00 187 ALA A CA 1
ATOM 1452 C C . ALA A 1 187 ? 15.067 7.268 -12.293 1.00 86.00 187 ALA A C 1
ATOM 1454 O O . ALA A 1 187 ? 15.070 6.081 -11.972 1.00 86.00 187 ALA A O 1
ATOM 1455 N N . ILE A 1 188 ? 13.937 7.952 -12.498 1.00 84.31 188 ILE A N 1
ATOM 1456 C CA . ILE A 1 188 ? 12.600 7.352 -12.379 1.00 84.31 188 ILE A CA 1
ATOM 1457 C C . ILE A 1 188 ? 12.420 6.256 -13.427 1.00 84.31 188 ILE A C 1
ATOM 1459 O O . ILE A 1 188 ? 12.040 5.142 -13.080 1.00 84.31 188 ILE A O 1
ATOM 1463 N N . TYR A 1 189 ? 12.757 6.531 -14.690 1.00 84.69 189 TYR A N 1
ATOM 1464 C CA . TYR A 1 189 ? 12.654 5.534 -15.756 1.00 84.69 189 TYR A CA 1
ATOM 1465 C C . TYR A 1 189 ? 13.530 4.301 -15.485 1.00 84.69 189 TYR A C 1
ATOM 1467 O O . TYR A 1 189 ? 13.083 3.169 -15.671 1.00 84.69 189 TYR A O 1
ATOM 1475 N N . LYS A 1 190 ? 14.759 4.505 -14.991 1.00 87.44 190 LYS A N 1
ATOM 1476 C CA . LYS A 1 190 ? 15.653 3.411 -14.583 1.00 87.44 190 LYS A CA 1
ATOM 1477 C C . LYS A 1 190 ? 15.085 2.599 -13.420 1.00 87.44 190 LYS A C 1
ATOM 1479 O O . LYS A 1 190 ? 15.180 1.378 -13.447 1.00 87.44 190 LYS A O 1
ATOM 1484 N N . PHE A 1 191 ? 14.491 3.248 -12.418 1.00 87.06 191 PHE A N 1
ATOM 1485 C CA . PHE A 1 191 ? 13.858 2.552 -11.298 1.00 87.06 191 PHE A CA 1
ATOM 1486 C C . PHE A 1 191 ? 12.648 1.734 -11.758 1.00 87.06 191 PHE A C 1
ATOM 1488 O O . PHE A 1 191 ? 12.546 0.558 -11.418 1.00 87.06 191 PHE A O 1
ATOM 1495 N N . MET A 1 192 ? 11.767 2.323 -12.570 1.00 84.81 192 MET A N 1
ATOM 1496 C CA . MET A 1 192 ? 10.560 1.651 -13.058 1.00 84.81 192 MET A CA 1
ATOM 1497 C C . MET A 1 192 ? 10.884 0.400 -13.874 1.00 84.81 192 MET A C 1
ATOM 1499 O O . MET A 1 192 ? 10.214 -0.615 -13.713 1.00 84.81 192 MET A O 1
ATOM 1503 N N . ASN A 1 193 ? 11.947 0.464 -14.680 1.00 87.50 193 ASN A N 1
ATOM 1504 C CA . ASN A 1 193 ? 12.434 -0.654 -15.485 1.00 87.50 193 ASN A CA 1
ATOM 1505 C C . ASN A 1 193 ? 13.461 -1.539 -14.768 1.00 87.50 193 ASN A C 1
ATOM 1507 O O . ASN A 1 193 ? 14.070 -2.413 -15.383 1.00 87.50 193 ASN A O 1
ATOM 1511 N N . SER A 1 194 ? 13.693 -1.318 -13.476 1.00 89.19 194 SER A N 1
ATOM 1512 C CA . SER A 1 194 ? 14.595 -2.169 -12.712 1.00 89.19 194 SER A CA 1
ATOM 1513 C C . SER A 1 194 ? 13.939 -3.515 -12.416 1.00 89.19 194 SER A C 1
ATOM 1515 O O . SER A 1 194 ? 12.743 -3.599 -12.131 1.00 89.19 194 SER A O 1
ATOM 1517 N N . THR A 1 195 ? 14.748 -4.574 -12.378 1.00 88.19 195 THR A N 1
ATOM 1518 C CA . THR A 1 195 ? 14.311 -5.911 -11.938 1.00 88.19 195 THR A CA 1
ATOM 1519 C C . THR A 1 195 ? 13.725 -5.893 -10.527 1.00 88.19 195 THR A C 1
ATOM 1521 O O . THR A 1 195 ? 12.876 -6.714 -10.191 1.00 88.19 195 THR A O 1
ATOM 1524 N N . TYR A 1 196 ? 14.151 -4.936 -9.694 1.00 86.81 196 TYR A N 1
ATOM 1525 C CA . TYR A 1 196 ? 13.563 -4.714 -8.383 1.00 86.81 196 TYR A CA 1
ATOM 1526 C C . TYR A 1 196 ? 12.091 -4.313 -8.481 1.00 86.81 196 TYR A C 1
ATOM 1528 O O . TYR A 1 196 ? 11.284 -4.913 -7.782 1.00 86.81 196 TYR A O 1
ATOM 1536 N N . ASN A 1 197 ? 11.745 -3.345 -9.335 1.00 88.56 197 ASN A N 1
ATOM 1537 C CA . ASN A 1 197 ? 10.371 -2.868 -9.464 1.00 88.56 197 ASN A CA 1
ATOM 1538 C 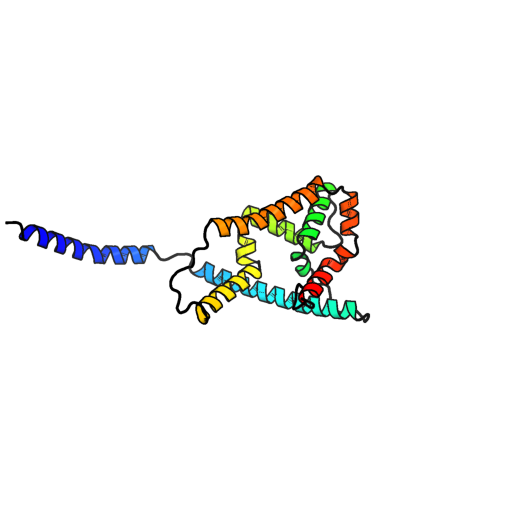C . ASN A 1 197 ? 9.463 -3.937 -10.083 1.00 88.56 197 ASN A C 1
ATOM 1540 O O . ASN A 1 197 ? 8.384 -4.174 -9.555 1.00 88.56 197 ASN A O 1
ATOM 1544 N N . TYR A 1 198 ? 9.927 -4.639 -11.123 1.00 87.50 198 TYR A N 1
ATOM 1545 C CA . TYR A 1 198 ? 9.175 -5.732 -11.758 1.00 87.50 198 TYR A CA 1
ATOM 1546 C C . TYR A 1 198 ? 8.811 -6.877 -10.802 1.00 87.50 198 TYR A C 1
ATOM 1548 O O . TYR A 1 198 ? 7.765 -7.490 -10.965 1.00 87.50 198 TYR A O 1
ATOM 1556 N N . ALA A 1 199 ? 9.665 -7.166 -9.816 1.00 88.56 199 ALA A N 1
ATOM 1557 C CA . ALA A 1 199 ? 9.466 -8.250 -8.853 1.00 88.56 199 ALA A CA 1
ATOM 1558 C C . ALA A 1 199 ? 9.184 -7.739 -7.428 1.00 88.56 199 ALA A C 1
ATOM 1560 O O . ALA A 1 199 ? 9.425 -8.454 -6.452 1.00 88.56 199 ALA A O 1
ATOM 1561 N N . ALA A 1 200 ? 8.755 -6.485 -7.270 1.00 89.94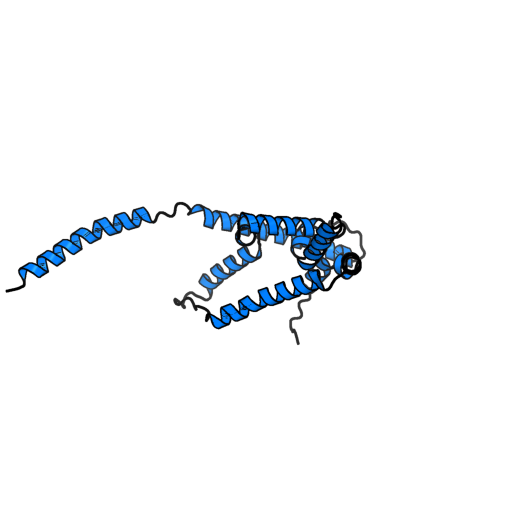 200 ALA A N 1
ATOM 1562 C CA . ALA A 1 200 ? 8.612 -5.858 -5.955 1.00 89.94 200 ALA A CA 1
ATOM 1563 C C . ALA A 1 200 ? 7.517 -6.524 -5.102 1.00 89.94 200 ALA A C 1
ATOM 1565 O O . ALA A 1 200 ? 7.682 -6.700 -3.896 1.00 89.94 200 ALA A O 1
ATOM 1566 N N . ASP A 1 201 ? 6.428 -6.948 -5.732 1.00 90.69 201 ASP A N 1
ATOM 1567 C CA . ASP A 1 201 ? 5.332 -7.706 -5.128 1.00 90.69 201 ASP A CA 1
ATOM 1568 C C . ASP A 1 201 ? 5.753 -9.126 -4.727 1.00 90.69 201 ASP A C 1
ATOM 1570 O O . ASP A 1 201 ? 5.456 -9.577 -3.622 1.00 90.69 201 ASP A O 1
ATOM 1574 N N . ALA A 1 202 ? 6.506 -9.806 -5.590 1.00 90.25 202 ALA A N 1
ATOM 1575 C CA . ALA A 1 202 ? 7.066 -11.123 -5.331 1.00 90.25 202 ALA A CA 1
ATOM 1576 C C . ALA A 1 202 ? 8.062 -11.071 -4.162 1.00 90.25 202 ALA A C 1
ATOM 1578 O O . ALA A 1 202 ? 8.028 -11.922 -3.278 1.00 90.25 202 ALA A O 1
ATOM 1579 N N . LYS A 1 203 ? 8.896 -10.025 -4.096 1.00 89.19 203 LYS A N 1
ATOM 1580 C CA . LYS A 1 203 ? 9.795 -9.772 -2.959 1.00 89.19 203 LYS A CA 1
ATOM 1581 C C . LYS A 1 203 ? 9.040 -9.452 -1.675 1.00 89.19 203 LYS A C 1
ATOM 1583 O O . LYS A 1 203 ? 9.453 -9.907 -0.613 1.00 89.19 203 LYS A O 1
ATOM 1588 N N . MET A 1 204 ? 7.947 -8.693 -1.758 1.00 91.44 204 MET A N 1
ATOM 1589 C CA . MET A 1 204 ? 7.078 -8.445 -0.608 1.00 91.44 204 MET A CA 1
ATOM 1590 C C . MET A 1 204 ? 6.495 -9.760 -0.077 1.00 91.44 204 MET A C 1
ATOM 1592 O O . MET A 1 204 ? 6.544 -9.998 1.126 1.00 91.44 204 MET A O 1
ATOM 1596 N N . LEU A 1 205 ? 5.982 -10.628 -0.955 1.00 90.31 205 LEU A N 1
ATOM 1597 C CA . LEU A 1 205 ? 5.474 -11.941 -0.556 1.00 90.31 205 LEU A CA 1
ATOM 1598 C C . LEU A 1 205 ? 6.576 -12.806 0.058 1.00 90.31 205 LEU A C 1
ATOM 1600 O O . LEU A 1 205 ? 6.372 -13.355 1.136 1.00 90.31 205 LEU A O 1
ATOM 1604 N N . LEU A 1 206 ? 7.746 -12.874 -0.581 1.00 89.06 206 LEU A N 1
ATOM 1605 C CA . LEU A 1 206 ? 8.897 -13.626 -0.085 1.00 89.06 206 LEU A CA 1
ATOM 1606 C C . LEU A 1 206 ? 9.312 -13.166 1.318 1.00 89.06 206 LEU A C 1
ATOM 1608 O O . LEU A 1 206 ? 9.501 -13.997 2.196 1.00 89.06 206 LEU A O 1
ATOM 1612 N N . PHE A 1 207 ? 9.346 -11.855 1.571 1.00 88.56 207 PHE A N 1
ATOM 1613 C CA . PHE A 1 207 ? 9.609 -11.310 2.906 1.00 88.56 207 PHE A CA 1
ATOM 1614 C C . PHE A 1 207 ? 8.623 -11.820 3.971 1.00 88.56 207 PHE A C 1
ATOM 1616 O O . PHE A 1 207 ? 9.022 -12.075 5.105 1.00 88.56 207 PHE A O 1
ATOM 1623 N N . PHE A 1 208 ? 7.339 -11.971 3.631 1.00 87.50 208 PHE A N 1
ATOM 1624 C CA . PHE A 1 208 ? 6.336 -12.483 4.568 1.00 87.50 208 PHE A CA 1
ATOM 1625 C C . PHE A 1 208 ? 6.363 -14.008 4.720 1.00 87.50 208 PHE A C 1
ATOM 1627 O O . PHE A 1 208 ? 6.051 -14.501 5.803 1.00 87.50 208 PHE A O 1
ATOM 1634 N N . MET A 1 209 ? 6.716 -14.750 3.667 1.00 86.38 209 MET A N 1
ATOM 1635 C CA . MET A 1 209 ? 6.863 -16.209 3.732 1.00 86.38 209 MET A CA 1
ATOM 1636 C C . MET A 1 209 ? 8.107 -16.610 4.529 1.00 86.38 209 MET A C 1
ATOM 1638 O O . MET A 1 209 ? 8.026 -17.478 5.395 1.00 86.38 209 MET A O 1
ATOM 1642 N N . ASP A 1 210 ? 9.220 -15.919 4.289 1.00 84.69 210 ASP A N 1
ATOM 1643 C CA . ASP A 1 210 ? 10.519 -16.159 4.914 1.00 84.69 210 ASP A CA 1
ATOM 1644 C C . ASP A 1 210 ? 10.797 -15.141 6.025 1.00 84.69 210 ASP A C 1
ATOM 1646 O O . ASP A 1 210 ? 11.916 -14.645 6.176 1.00 84.69 210 ASP A O 1
ATOM 1650 N N . ILE A 1 211 ? 9.774 -14.790 6.813 1.00 81.81 211 ILE A N 1
ATOM 1651 C CA . ILE A 1 211 ? 9.967 -13.877 7.938 1.00 81.81 211 ILE A CA 1
ATOM 1652 C C . ILE A 1 211 ? 10.864 -14.579 8.971 1.00 81.81 211 ILE A C 1
ATOM 1654 O O . ILE A 1 211 ? 10.439 -15.474 9.709 1.00 81.81 211 ILE A O 1
ATOM 1658 N N . SER A 1 212 ? 12.153 -14.230 8.979 1.00 72.94 212 SER A N 1
ATOM 1659 C CA . SER A 1 212 ? 13.122 -14.803 9.910 1.00 72.94 212 SER A CA 1
ATOM 1660 C C . SER A 1 212 ? 12.594 -14.643 11.333 1.00 72.94 212 SER A C 1
ATOM 1662 O O . SER A 1 212 ? 12.302 -13.534 11.781 1.00 72.94 212 SER A O 1
ATOM 1664 N N . ARG A 1 213 ? 12.484 -15.756 12.071 1.00 62.41 213 ARG A N 1
ATOM 1665 C CA . ARG A 1 213 ? 12.030 -15.771 13.479 1.00 62.41 213 ARG A CA 1
ATOM 1666 C C . ARG A 1 213 ? 12.944 -14.967 14.416 1.00 62.41 213 ARG A C 1
ATOM 1668 O O . ARG A 1 213 ? 12.594 -14.738 15.570 1.00 62.41 213 ARG A O 1
ATOM 1675 N N . THR A 1 214 ? 14.084 -14.522 13.905 1.00 51.03 214 THR A N 1
ATOM 1676 C CA . THR A 1 214 ? 15.080 -13.678 14.548 1.00 51.03 214 THR A CA 1
ATOM 1677 C C . THR A 1 214 ? 15.519 -12.611 13.548 1.00 51.03 214 THR A C 1
ATOM 1679 O O . THR A 1 214 ? 16.268 -12.900 12.618 1.00 51.03 214 THR A O 1
ATOM 1682 N N . ALA A 1 215 ? 15.065 -11.372 13.730 1.00 44.72 215 ALA A N 1
ATOM 1683 C CA . ALA A 1 215 ? 15.889 -10.228 13.365 1.00 44.72 215 ALA A CA 1
ATOM 1684 C C . ALA A 1 215 ? 17.004 -10.160 14.420 1.00 44.72 215 ALA A C 1
ATOM 1686 O O . ALA A 1 215 ? 16.816 -9.570 15.483 1.00 44.72 215 ALA A O 1
ATOM 1687 N N . ALA A 1 216 ? 18.091 -10.883 14.171 1.00 35.91 216 ALA A N 1
ATOM 1688 C CA . ALA A 1 216 ? 19.346 -10.804 14.903 1.00 35.91 216 ALA A CA 1
ATOM 1689 C C . ALA A 1 216 ? 20.465 -10.659 13.872 1.00 35.91 216 ALA A C 1
ATOM 1691 O O . ALA A 1 216 ? 20.376 -11.364 12.839 1.00 35.91 216 ALA A O 1
#

Mean predicted aligned error: 12.03 Å

Foldseek 3Di:
DPPPVVVVVVVVVVVVPVVVVVVVVVVPPPPCPVVVVVLLVLLVVLLVVVVVLVVLQVLQLVCVVVPHDRPGDNDLVLLCVVQLLLVLQVVLCVVPVDGQPLRNSNVVNVVVVVVCCVVPVCCCVRRNDNVNNVVVVVVVCCCVPPCVPPPDPPDPPPVVVVVVVVVVVVVVVVSCCCSVPVDDSVRSVCVSPDPCNNCVSVVVVVCVVCVDPDPD

pLDDT: mean 80.52, std 13.85, range [35.91, 94.12]

Secondary structure (DSSP, 8-state):
--SHHHHHHHHHHHHHHHHHHHHHHHTT--TTTTHHHHHHHHHHHHHHHHHHHHHHHHHHHHHHHHTS---S---GGGGGG-HHHHHHHHHHHHHHS---SS-HHHHHHHHHHHHHHHHHTTHIIIII-HHHHHHHHHHHHHHHHT-TT--S-----HHHHHHHHHHHHHHHHHHHHHHHTT--HHHHHHHHTSHHHHTHHHHHHHHHHT--S---

Radius of gyration: 27.02 Å; Cα contacts (8 Å, |Δi|>4): 133; chains: 1; bounding box: 61×52×82 Å

Solvent-accessible surface area (backbone atoms only — not comparable to full-atom values): 12352 Å² total; per-residue (Å²): 144,71,68,74,68,56,56,56,51,56,57,54,54,62,66,54,50,60,62,54,53,54,53,56,57,66,72,64,66,66,90,60,70,60,54,68,54,52,37,50,53,45,9,51,51,36,37,51,51,52,50,52,50,48,53,46,38,48,53,25,50,54,30,66,72,65,75,56,83,74,80,56,63,83,55,58,74,61,36,63,78,38,63,68,61,18,50,51,33,47,52,44,25,76,75,68,73,46,77,41,86,87,48,52,49,12,32,49,46,49,52,50,52,51,52,43,30,71,77,52,65,55,47,54,60,64,34,60,33,40,65,51,33,51,53,49,53,49,50,53,49,40,49,70,71,73,38,78,81,57,88,66,81,80,74,72,55,68,69,58,55,50,56,64,54,44,52,60,52,51,53,49,49,50,49,50,47,46,56,69,72,69,43,54,74,68,54,49,53,52,49,62,70,27,72,63,53,76,40,43,66,60,50,52,49,48,51,66,74,64,57,62,95,61,95,120